Protein AF-A0A1V5QP94-F1 (afdb_monomer)

Nearest PDB structures (foldseek):
  8fk7-assembly1_B  TM=4.356E-01  e=9.354E-04  Pyrobaculum calidifontis
  8syo-assembly1_C  TM=4.800E-01  e=1.721E-01  Homo sapiens
  4r7x-assembly2_B  TM=3.832E-01  e=5.401E-02  Homo sapiens
  6z2o-assembly1_A  TM=3.880E-01  e=6.426E-02  Akkermansia muciniphila ATCC BAA-835
  5t98-assembly2_B  TM=4.249E-01  e=1.824E-01  Bacteroides uniformis

Sequence (282 aa):
MLDKKNNFNKSHVFDSVAQGTIEYLVIIAVVVVLSLIIVALTINITSSPSQQISTSSEKLGNVAVGGISVVESVSNLEGESLVVLSNNSSDGITLKKISVEGGSESNYDDYIGAVDSVPVNLSGLKDSCPCLEGQKSVRCEFVFEYETRSGLIQREKRTINVQCMGSNERPTPRDPVRVIEPIVFGTLEHPWVINNCVGLQDMNKHLDGNYVLGQDINCYNDTQLPNGALYNGGLGFEPVGKDNLHFVGSFDGGGYTISNLMINLPQTNRVGLFGILKGEDF

Structure (mmCIF, N/CA/C/O backbone):
data_AF-A0A1V5QP94-F1
#
_entry.id   AF-A0A1V5QP94-F1
#
loop_
_atom_site.group_PDB
_atom_site.id
_atom_site.type_symbol
_atom_site.label_atom_id
_atom_site.label_alt_id
_atom_site.label_comp_id
_atom_site.label_asym_id
_atom_site.label_entity_id
_atom_site.label_seq_id
_atom_site.pdbx_PDB_ins_code
_atom_site.Cartn_x
_atom_site.Cartn_y
_atom_site.Cartn_z
_atom_site.occupancy
_atom_site.B_iso_or_equiv
_atom_site.auth_seq_id
_atom_site.auth_comp_id
_atom_site.auth_asym_id
_atom_site.auth_atom_id
_atom_site.pdbx_PDB_model_num
ATOM 1 N N . MET A 1 1 ? -55.238 103.269 44.213 1.00 36.03 1 MET A N 1
ATOM 2 C CA . MET A 1 1 ? -55.961 102.857 45.431 1.00 36.03 1 MET A CA 1
ATOM 3 C C . MET A 1 1 ? -56.702 101.574 45.090 1.00 36.03 1 MET A C 1
ATOM 5 O O . MET A 1 1 ? -57.536 101.616 44.206 1.00 36.03 1 MET A O 1
ATOM 9 N N . LEU A 1 2 ? -56.278 100.463 45.697 1.00 37.44 2 LEU A N 1
ATOM 10 C CA . LEU A 1 2 ? -57.068 99.266 46.016 1.00 37.44 2 LEU A CA 1
ATOM 11 C C . LEU A 1 2 ? -58.005 98.636 44.952 1.00 37.44 2 LEU A C 1
ATOM 13 O O . LEU A 1 2 ? -59.106 99.102 44.706 1.00 37.44 2 LEU A O 1
ATOM 17 N N . ASP A 1 3 ? -57.587 97.432 44.547 1.00 40.59 3 ASP A N 1
ATOM 18 C CA . ASP A 1 3 ? -58.281 96.156 44.813 1.00 40.59 3 ASP A CA 1
ATOM 19 C C . ASP A 1 3 ? -59.080 95.450 43.693 1.00 40.59 3 ASP A C 1
ATOM 21 O O . ASP A 1 3 ? -59.965 95.996 43.047 1.00 40.59 3 ASP A O 1
ATOM 25 N N . LYS A 1 4 ? -58.782 94.142 43.636 1.00 41.81 4 LYS A N 1
ATOM 26 C CA . LYS A 1 4 ? -59.639 92.978 43.344 1.00 41.81 4 LYS A CA 1
ATOM 27 C C . LYS A 1 4 ? -60.190 92.681 41.937 1.00 41.81 4 LYS A C 1
ATOM 29 O O . LYS A 1 4 ? -61.253 93.125 41.535 1.00 41.81 4 LYS A O 1
ATOM 34 N N . LYS A 1 5 ? -59.511 91.679 41.353 1.00 41.78 5 LYS A N 1
ATOM 35 C CA . LYS A 1 5 ? -59.938 90.267 41.174 1.00 41.78 5 LYS A CA 1
ATOM 36 C C . LYS A 1 5 ? -61.114 89.924 40.243 1.00 41.78 5 LYS A C 1
ATOM 38 O O . LYS A 1 5 ? -62.258 90.229 40.548 1.00 41.78 5 LYS A O 1
ATOM 43 N N . ASN A 1 6 ? -60.769 88.965 39.364 1.00 39.50 6 ASN A N 1
ATOM 44 C CA . ASN A 1 6 ? -61.530 87.762 38.975 1.00 39.50 6 ASN A CA 1
ATOM 45 C C . ASN A 1 6 ? -62.699 88.018 38.001 1.00 39.50 6 ASN A C 1
ATOM 47 O O . ASN A 1 6 ? -63.493 88.914 38.213 1.00 39.50 6 ASN A O 1
ATOM 51 N N . ASN A 1 7 ? -62.930 87.262 36.924 1.00 36.00 7 ASN A N 1
ATOM 52 C CA . ASN A 1 7 ? -62.783 85.820 36.698 1.00 36.00 7 ASN A CA 1
ATOM 53 C C . ASN A 1 7 ? -63.176 85.503 35.228 1.00 36.00 7 ASN A C 1
ATOM 55 O O . ASN A 1 7 ? -64.015 86.223 34.706 1.00 36.00 7 ASN A O 1
ATOM 59 N N . PHE A 1 8 ? -62.671 84.394 34.648 1.00 37.88 8 PHE A N 1
ATOM 60 C CA . PHE A 1 8 ? -63.244 83.585 33.536 1.00 37.88 8 PHE A CA 1
ATOM 61 C C . PHE A 1 8 ? -63.741 84.331 32.268 1.00 37.88 8 PHE A C 1
ATOM 63 O O . PHE A 1 8 ? -64.687 85.097 32.301 1.00 37.88 8 PHE A O 1
ATOM 70 N N . ASN A 1 9 ? -63.264 84.054 31.052 1.00 35.81 9 ASN A N 1
ATOM 71 C CA . ASN A 1 9 ? -63.289 82.734 30.429 1.00 35.81 9 ASN A CA 1
ATOM 72 C C . ASN A 1 9 ? -62.465 82.740 29.117 1.00 35.81 9 ASN A C 1
ATOM 74 O O . ASN A 1 9 ? -62.672 83.586 28.255 1.00 35.81 9 ASN A O 1
ATOM 78 N N . LYS A 1 10 ? -61.574 81.751 28.988 1.00 45.09 10 LYS A N 1
ATOM 79 C CA . LYS A 1 10 ? -61.336 80.893 27.811 1.00 45.09 10 LYS A CA 1
ATOM 80 C C . LYS A 1 10 ? -61.330 81.543 26.409 1.00 45.09 10 LYS A C 1
ATOM 82 O O . LYS A 1 10 ? -62.371 81.697 25.781 1.00 45.09 10 LYS A O 1
ATOM 87 N N . SER A 1 11 ? -60.138 81.702 25.829 1.00 35.62 11 SER A N 1
ATOM 88 C CA . SER A 1 11 ? -59.960 81.464 24.391 1.00 35.62 11 SER A CA 1
ATOM 89 C C . SER A 1 11 ? -58.628 80.755 24.115 1.00 35.62 11 SER A C 1
ATOM 91 O O . SER A 1 11 ? -57.562 81.189 24.535 1.00 35.62 11 SER A O 1
ATOM 93 N N . HIS A 1 12 ? -58.785 79.579 23.509 1.00 49.53 12 HIS A N 1
ATOM 94 C CA . HIS A 1 12 ? -57.843 78.749 22.766 1.00 49.53 12 HIS A CA 1
ATOM 95 C C . HIS A 1 12 ? -56.412 79.265 22.584 1.00 49.53 12 HIS A C 1
ATOM 97 O O . HIS A 1 12 ? -56.183 80.139 21.755 1.00 49.53 12 HIS A O 1
ATOM 103 N N . VAL A 1 13 ? -55.443 78.581 23.197 1.00 44.84 13 VAL A N 1
ATOM 104 C CA . VAL A 1 13 ? -54.084 78.482 22.649 1.00 44.84 13 VAL A CA 1
ATOM 105 C C . VAL A 1 13 ? -53.563 77.061 22.893 1.00 44.84 13 VAL A C 1
ATOM 107 O O . VAL A 1 13 ? -53.419 76.650 24.035 1.00 44.84 13 VAL A O 1
ATOM 110 N N . PHE A 1 14 ? -53.393 76.350 21.771 1.00 52.22 14 PHE A N 1
ATOM 111 C CA . PHE A 1 14 ? -52.495 75.230 21.454 1.00 52.22 14 PHE A CA 1
ATOM 112 C C . PHE A 1 14 ? -52.139 74.209 22.538 1.00 52.22 14 PHE A C 1
ATOM 114 O O . PHE A 1 14 ? -51.412 74.539 23.462 1.00 52.22 14 PHE A O 1
ATOM 121 N N . ASP A 1 15 ? -52.459 72.931 22.288 1.00 43.38 15 ASP A N 1
ATOM 122 C CA . ASP A 1 15 ? -51.551 71.864 22.711 1.00 43.38 15 ASP A CA 1
ATOM 123 C C . ASP A 1 15 ? -51.524 70.645 21.768 1.00 43.38 15 ASP A C 1
ATOM 125 O O . ASP A 1 15 ? -52.527 69.987 21.503 1.00 43.38 15 ASP A O 1
ATOM 129 N N . SER A 1 16 ? -50.311 70.441 21.246 1.00 53.75 16 SER A N 1
ATOM 130 C CA . SER A 1 16 ? -49.608 69.199 20.897 1.00 53.75 16 SER A CA 1
ATOM 131 C C . SER A 1 16 ? -50.333 68.046 20.174 1.00 53.75 16 SER A C 1
ATOM 133 O O . SER A 1 16 ? -50.859 67.113 20.770 1.00 53.75 16 SER A O 1
ATOM 135 N N . VAL A 1 17 ? -50.126 67.972 18.852 1.00 54.84 17 VAL A N 1
ATOM 136 C CA . VAL A 1 17 ? -50.057 66.687 18.127 1.00 54.84 17 VAL A CA 1
ATOM 137 C C . VAL A 1 17 ? -48.615 66.483 17.667 1.00 54.84 17 VAL A C 1
ATOM 139 O O . VAL A 1 17 ? -48.253 66.810 16.543 1.00 54.84 17 VAL A O 1
ATOM 142 N N . ALA A 1 18 ? -47.764 65.997 18.573 1.00 55.19 18 ALA A N 1
ATOM 143 C CA . ALA A 1 18 ? -46.413 65.525 18.245 1.00 55.19 18 ALA A CA 1
ATOM 144 C C . ALA A 1 18 ? -45.887 64.474 19.248 1.00 55.19 18 ALA A C 1
ATOM 146 O O . ALA A 1 18 ? -44.681 64.343 19.427 1.00 55.19 18 ALA A O 1
ATOM 147 N N . GLN A 1 19 ? -46.772 63.723 19.917 1.00 54.62 19 GLN A N 1
ATOM 148 C CA . GLN A 1 19 ? -46.388 62.699 20.905 1.00 54.62 19 GLN A CA 1
ATOM 149 C C . GLN A 1 19 ? -46.467 61.256 20.362 1.00 54.62 19 GLN A C 1
ATOM 151 O O . GLN A 1 19 ? -46.173 60.316 21.081 1.00 54.62 19 GLN A O 1
ATOM 156 N N . GLY A 1 20 ? -46.823 61.056 19.087 1.00 57.66 20 GLY A N 1
ATOM 157 C CA . GLY A 1 20 ? -46.830 59.722 18.459 1.00 57.66 20 GLY A CA 1
ATOM 158 C C . GLY A 1 20 ? -45.573 59.401 17.646 1.00 57.66 20 GLY A C 1
ATOM 159 O O . GLY A 1 20 ? -45.250 58.238 17.421 1.00 57.66 20 GLY A O 1
ATOM 160 N N . THR A 1 21 ? -44.841 60.422 17.191 1.00 63.91 21 THR A N 1
ATOM 161 C CA . THR A 1 21 ? -43.766 60.237 16.206 1.00 63.91 21 THR A CA 1
ATOM 162 C C . THR A 1 21 ? -42.471 59.743 16.842 1.00 63.91 21 THR A C 1
ATOM 164 O O . THR A 1 21 ? -41.773 58.935 16.240 1.00 63.91 21 THR A O 1
ATOM 167 N N . ILE A 1 22 ? -42.141 60.194 18.059 1.00 74.62 22 ILE A N 1
ATOM 168 C CA . ILE A 1 22 ? -40.869 59.828 18.699 1.00 74.62 22 ILE A CA 1
ATOM 169 C C . ILE A 1 22 ? -40.883 58.384 19.209 1.00 74.62 22 ILE A C 1
ATOM 171 O O . ILE A 1 22 ? -39.911 57.663 19.014 1.00 74.62 22 ILE A O 1
ATOM 175 N N . GLU A 1 23 ? -42.007 57.928 19.767 1.00 75.94 23 GLU A N 1
ATOM 176 C CA . GLU A 1 23 ? -42.174 56.534 20.192 1.00 75.94 23 GLU A CA 1
ATOM 177 C C . GLU A 1 23 ? -42.133 55.590 18.987 1.00 75.94 23 GLU A C 1
ATOM 179 O O . GLU A 1 23 ? -41.446 54.571 19.018 1.00 75.94 23 GLU A O 1
ATOM 184 N N . TYR A 1 24 ? -42.777 55.976 17.882 1.00 76.75 24 TYR A N 1
ATOM 185 C CA . TYR A 1 24 ? -42.740 55.206 16.643 1.00 76.75 24 TYR A CA 1
ATOM 186 C C . TYR A 1 24 ? -41.324 55.118 16.048 1.00 76.75 24 TYR A C 1
ATOM 188 O O . TYR A 1 24 ? -40.904 54.050 15.604 1.00 76.75 24 TYR A O 1
ATOM 196 N N . LEU A 1 25 ? -40.548 56.208 16.098 1.00 78.38 25 LEU A N 1
ATOM 197 C CA . LEU A 1 25 ? -39.152 56.216 15.648 1.00 78.38 25 LEU A CA 1
ATOM 198 C C . LEU A 1 25 ? -38.251 55.327 16.516 1.00 78.38 25 LEU A C 1
ATOM 200 O O . LEU A 1 25 ? -37.388 54.634 15.977 1.00 78.38 25 LEU A O 1
ATOM 204 N N . VAL A 1 26 ? -38.468 55.296 17.834 1.00 83.62 26 VAL A N 1
ATOM 205 C CA . VAL A 1 26 ? -37.723 54.414 18.748 1.00 83.62 26 VAL A CA 1
ATOM 206 C C . VAL A 1 26 ? -38.053 52.946 18.477 1.00 83.62 26 VAL A C 1
ATOM 208 O O . VAL A 1 26 ? -37.144 52.121 18.391 1.00 83.62 26 VAL A O 1
ATOM 211 N N . ILE A 1 27 ? -39.331 52.616 18.271 1.00 83.88 27 ILE A N 1
ATOM 212 C CA . ILE A 1 27 ? -39.756 51.248 17.950 1.00 83.88 27 ILE A CA 1
ATOM 213 C C . ILE A 1 27 ? -39.155 50.794 16.614 1.00 83.88 27 ILE A C 1
ATOM 215 O O . ILE A 1 27 ? -38.598 49.698 16.544 1.00 83.88 27 ILE A O 1
ATOM 219 N N . ILE A 1 28 ? -39.188 51.638 15.576 1.00 85.62 28 ILE A N 1
ATOM 220 C CA . ILE A 1 28 ? -38.555 51.326 14.285 1.00 85.62 28 ILE A CA 1
ATOM 221 C C . ILE A 1 28 ? -37.054 51.094 14.455 1.00 85.62 28 ILE A C 1
ATOM 223 O O . ILE A 1 28 ? -36.534 50.114 13.924 1.00 85.62 28 ILE A O 1
ATOM 227 N N . ALA A 1 29 ? -36.355 51.947 15.207 1.00 85.50 29 ALA A N 1
ATOM 228 C CA . ALA A 1 29 ? -34.919 51.793 15.424 1.00 85.50 29 ALA A CA 1
ATOM 229 C C . ALA A 1 29 ? -34.583 50.448 16.093 1.00 85.50 29 ALA A C 1
ATOM 231 O O . ALA A 1 29 ? -33.677 49.748 15.643 1.00 85.50 29 ALA A O 1
ATOM 232 N N . VAL A 1 30 ? -35.350 50.042 17.110 1.00 89.12 30 VAL A N 1
ATOM 233 C CA . VAL A 1 30 ? -35.158 48.753 17.796 1.00 89.12 30 VAL A CA 1
ATOM 234 C C . VAL A 1 30 ? -35.446 47.573 16.864 1.00 89.12 30 VAL A C 1
ATOM 236 O O . VAL A 1 30 ? -34.658 46.629 16.815 1.00 89.12 30 VAL A O 1
ATOM 239 N N . VAL A 1 31 ? -36.529 47.629 16.082 1.00 88.88 31 VAL A N 1
ATOM 240 C CA . VAL A 1 31 ? -36.878 46.568 15.120 1.00 88.88 31 VAL A CA 1
ATOM 241 C C . VAL A 1 31 ? -35.809 46.428 14.037 1.00 88.88 31 VAL A C 1
ATOM 243 O O . VAL A 1 31 ? -35.430 45.306 13.702 1.00 88.88 31 VAL A O 1
ATOM 246 N N . VAL A 1 32 ? -35.276 47.537 13.519 1.00 89.44 32 VAL A N 1
ATOM 247 C CA . VAL A 1 32 ? -34.197 47.521 12.519 1.00 89.44 32 VAL A CA 1
ATOM 248 C C . VAL A 1 32 ? -32.926 46.906 13.103 1.00 89.44 32 VAL A C 1
ATOM 250 O O . VAL A 1 32 ? -32.330 46.040 12.468 1.00 89.44 32 VAL A O 1
ATOM 253 N N . VAL A 1 33 ? -32.536 47.281 14.324 1.00 88.44 33 VAL A N 1
ATOM 254 C CA . VAL A 1 33 ? -31.344 46.722 14.984 1.00 88.44 33 VAL A CA 1
ATOM 255 C C . VAL A 1 33 ? -31.501 45.221 15.242 1.00 88.44 33 VAL A C 1
ATOM 257 O O . VAL A 1 33 ? -30.599 44.453 14.912 1.00 88.44 33 VAL A O 1
ATOM 260 N N . LEU A 1 34 ? -32.652 44.776 15.756 1.00 85.62 34 LEU A N 1
ATOM 261 C CA . LEU A 1 34 ? -32.926 43.349 15.963 1.00 85.62 34 LEU A CA 1
ATOM 262 C C . LEU A 1 34 ? -32.933 42.570 14.640 1.00 85.62 34 LEU A C 1
ATOM 264 O O . LEU A 1 34 ? -32.376 41.475 14.570 1.00 85.62 34 LEU A O 1
ATOM 268 N N . SER A 1 35 ? -33.491 43.152 13.577 1.00 82.06 35 SER A N 1
ATOM 269 C CA . SER A 1 35 ? -33.494 42.546 12.240 1.00 82.06 35 SER A CA 1
ATOM 270 C C . SER A 1 35 ? -32.077 42.407 11.679 1.00 82.06 35 SER A C 1
ATOM 272 O O . SER A 1 35 ? -31.734 41.355 11.148 1.00 82.06 35 SER A O 1
ATOM 274 N N . LEU A 1 36 ? -31.224 43.423 11.844 1.00 80.44 36 LEU A N 1
ATOM 275 C CA . LEU A 1 36 ? -29.825 43.380 11.403 1.00 80.44 36 LEU A CA 1
ATOM 276 C C . LEU A 1 36 ? -29.003 42.341 12.176 1.00 80.44 36 LEU A C 1
ATOM 278 O O . LEU A 1 36 ? -28.178 41.657 11.575 1.00 80.44 36 LEU A O 1
ATOM 282 N N . ILE A 1 37 ? -29.251 42.176 13.479 1.00 80.38 37 ILE A N 1
ATOM 283 C CA . ILE A 1 37 ? -28.598 41.144 14.298 1.00 80.38 37 ILE A CA 1
ATOM 284 C C . ILE A 1 37 ? -29.009 39.742 13.830 1.00 80.38 37 ILE A C 1
ATOM 286 O O . ILE A 1 37 ? -28.146 38.878 13.682 1.00 80.38 37 ILE A O 1
ATOM 290 N N . ILE A 1 38 ? -30.297 39.516 13.544 1.00 74.94 38 ILE A N 1
ATOM 291 C CA . ILE A 1 38 ? -30.788 38.237 13.007 1.00 74.94 38 ILE A CA 1
ATOM 292 C C . ILE A 1 38 ? -30.170 37.962 11.633 1.00 74.94 38 ILE A C 1
ATOM 294 O O . ILE A 1 38 ? -29.670 36.864 11.405 1.00 74.94 38 ILE A O 1
ATOM 298 N N . VAL A 1 39 ? -30.132 38.958 10.742 1.00 73.50 39 VAL A N 1
ATOM 299 C CA . VAL A 1 39 ? -29.512 38.827 9.415 1.00 73.50 39 VAL A CA 1
ATOM 300 C C . VAL A 1 39 ? -28.025 38.483 9.539 1.00 73.50 39 VAL A C 1
ATOM 302 O O . VAL A 1 39 ? -27.576 37.528 8.909 1.00 73.50 39 VAL A O 1
ATOM 305 N N . ALA A 1 40 ? -27.275 39.162 10.411 1.00 66.69 40 ALA A N 1
ATOM 306 C CA . ALA A 1 40 ? -25.868 38.853 10.674 1.00 66.69 40 ALA A CA 1
ATOM 307 C C . ALA A 1 40 ? -25.663 37.435 11.243 1.00 66.69 40 ALA A C 1
ATOM 309 O O . ALA A 1 40 ? -24.720 36.747 10.849 1.00 66.69 40 ALA A O 1
ATOM 310 N N . LEU A 1 41 ? -26.569 36.962 12.109 1.00 63.06 41 LEU A N 1
ATOM 311 C CA . LEU A 1 41 ? -26.559 35.578 12.590 1.00 63.06 41 LEU A CA 1
ATOM 312 C C . LEU A 1 41 ? -26.843 34.584 11.452 1.00 63.06 41 LEU A C 1
ATOM 314 O O . LEU A 1 41 ? -26.179 33.559 11.366 1.00 63.06 41 LEU A O 1
ATOM 318 N N . THR A 1 42 ? -27.784 34.888 10.551 1.00 53.19 42 THR A N 1
ATOM 319 C CA . THR A 1 42 ? -28.143 33.998 9.430 1.00 53.19 42 THR A CA 1
ATOM 320 C C . THR A 1 42 ? -27.117 33.978 8.297 1.00 53.19 42 THR A C 1
ATOM 322 O O . THR A 1 42 ? -26.929 32.928 7.685 1.00 53.19 42 THR A O 1
ATOM 325 N N . ILE A 1 43 ? -26.394 35.077 8.045 1.00 56.22 43 ILE A N 1
ATOM 326 C CA . ILE A 1 43 ? -25.308 35.125 7.049 1.00 56.22 43 ILE A CA 1
ATOM 327 C C . ILE A 1 43 ? -24.138 34.225 7.483 1.00 56.22 43 ILE A C 1
ATOM 329 O O . ILE A 1 43 ? -23.530 33.569 6.643 1.00 56.22 43 ILE A O 1
ATOM 333 N N . ASN A 1 44 ? -23.892 34.086 8.792 1.00 50.09 44 ASN A N 1
ATOM 334 C CA . ASN A 1 44 ? -22.921 33.123 9.328 1.00 50.09 44 ASN A CA 1
ATOM 335 C C . ASN A 1 44 ? -23.424 31.664 9.356 1.00 50.09 44 ASN A C 1
ATOM 337 O O . ASN A 1 44 ? -22.640 30.766 9.652 1.00 50.09 44 ASN A O 1
ATOM 341 N N . ILE A 1 45 ? -24.704 31.412 9.048 1.00 45.19 45 ILE A N 1
ATOM 342 C CA . ILE A 1 45 ? -25.312 30.065 9.022 1.00 45.19 45 ILE A CA 1
ATOM 343 C C . ILE A 1 45 ? -25.694 29.647 7.583 1.00 45.19 45 ILE A C 1
ATOM 345 O O . ILE A 1 45 ? -26.067 28.503 7.343 1.00 45.19 45 ILE A O 1
ATOM 349 N N . THR A 1 46 ? -25.546 30.529 6.587 1.00 44.44 46 THR A N 1
ATOM 350 C CA . THR A 1 46 ? -25.867 30.241 5.176 1.00 44.44 46 THR A CA 1
ATOM 351 C C . THR A 1 46 ? -24.758 30.674 4.216 1.00 44.44 46 THR A C 1
ATOM 353 O O . THR A 1 46 ? -24.985 31.355 3.222 1.00 44.44 46 THR A O 1
ATOM 356 N N . SER A 1 47 ? -23.532 30.203 4.447 1.00 38.09 47 SER A N 1
ATOM 357 C CA . SER A 1 47 ? -22.540 30.075 3.374 1.00 38.09 47 SER A CA 1
ATOM 358 C C . SER A 1 47 ? -22.778 28.773 2.602 1.00 38.09 47 SER A C 1
ATOM 360 O O . SER A 1 47 ? -22.020 27.812 2.675 1.00 38.09 47 SER A O 1
ATOM 362 N N . SER A 1 48 ? -23.852 28.739 1.818 1.00 42.97 48 SER A N 1
ATOM 363 C CA . SER A 1 48 ? -23.953 27.817 0.685 1.00 42.97 48 SER A CA 1
ATOM 364 C C . SER A 1 48 ? -23.865 28.621 -0.608 1.00 42.97 48 SER A C 1
ATOM 366 O O . SER A 1 48 ? -24.897 28.981 -1.171 1.00 42.97 48 SER A O 1
A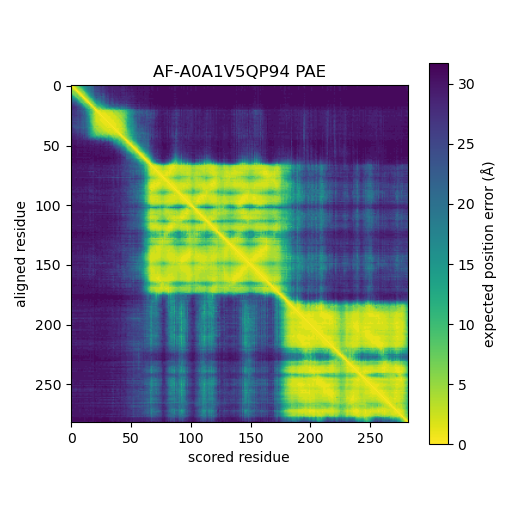TOM 368 N N . PRO A 1 49 ? -22.661 28.932 -1.113 1.00 32.78 49 PRO A N 1
ATOM 369 C CA . PRO A 1 49 ? -22.527 29.258 -2.515 1.00 32.78 49 PRO A CA 1
ATOM 370 C C . PRO A 1 49 ? -22.621 27.947 -3.304 1.00 32.78 49 PRO A C 1
ATOM 372 O O . PRO A 1 49 ? -21.716 27.116 -3.285 1.00 32.78 49 PRO A O 1
ATOM 375 N N . SER A 1 50 ? -23.741 27.768 -4.001 1.00 45.56 50 SER A N 1
ATOM 376 C CA . SER A 1 50 ? -23.830 26.905 -5.176 1.00 45.56 50 SER A CA 1
ATOM 377 C C . SER A 1 50 ? -22.668 27.239 -6.116 1.00 45.56 50 SER A C 1
ATOM 379 O O . SER A 1 50 ? -22.626 28.349 -6.651 1.00 45.56 50 SER A O 1
ATOM 381 N N . GLN A 1 51 ? -21.721 26.320 -6.309 1.00 33.59 51 GLN A N 1
ATOM 382 C CA . GLN A 1 51 ? -20.635 26.520 -7.263 1.00 33.59 51 GLN A CA 1
ATOM 383 C C . GLN A 1 51 ? -20.846 25.682 -8.518 1.00 33.59 51 GLN A C 1
ATOM 385 O O . GLN A 1 51 ? -20.885 24.453 -8.496 1.00 33.59 51 GLN A O 1
ATOM 390 N N . GLN A 1 52 ? -20.983 26.420 -9.620 1.00 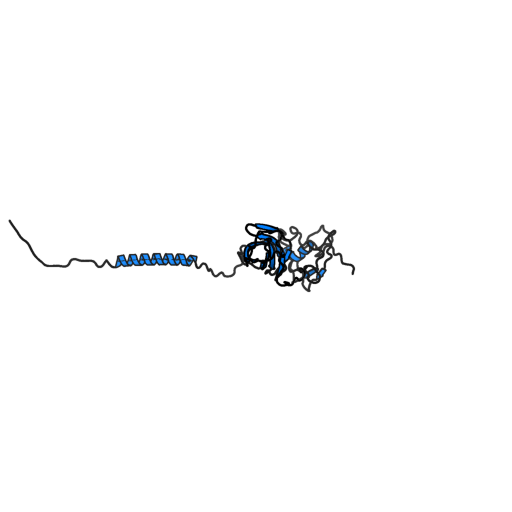34.44 52 GLN A N 1
ATOM 391 C CA . GLN A 1 52 ? -20.669 25.972 -10.962 1.00 34.44 52 GLN A CA 1
ATOM 392 C C . GLN A 1 52 ? -19.239 25.422 -11.017 1.00 34.44 52 GLN A C 1
ATOM 394 O O . GLN A 1 52 ? -18.331 25.899 -10.340 1.00 34.44 52 GLN A O 1
ATOM 399 N N . ILE A 1 53 ? -19.078 24.430 -11.883 1.00 42.09 53 ILE A N 1
ATOM 400 C CA . ILE A 1 53 ? -17.831 23.784 -12.275 1.00 42.09 53 ILE A CA 1
ATOM 401 C C . ILE A 1 53 ? -16.865 24.832 -12.851 1.00 42.09 53 ILE A C 1
ATOM 403 O O . ILE A 1 53 ? -17.154 25.433 -13.884 1.00 42.09 53 ILE A O 1
ATOM 407 N N . SER A 1 54 ? -15.691 24.993 -12.239 1.00 30.53 54 SER A N 1
ATOM 408 C CA . SER A 1 54 ? -14.491 25.445 -12.947 1.00 30.53 54 SER A CA 1
ATOM 409 C C . SER A 1 54 ? -13.250 24.806 -12.335 1.00 30.53 54 SER A C 1
ATOM 411 O O . SER A 1 54 ? -12.992 24.914 -11.140 1.00 30.53 54 SER A O 1
ATOM 413 N N . THR A 1 55 ? -12.507 24.126 -13.193 1.00 46.19 55 THR A N 1
ATOM 414 C CA . THR A 1 55 ? -11.225 23.468 -12.967 1.00 46.19 55 THR A CA 1
ATOM 415 C C . THR A 1 55 ? -10.162 24.427 -12.431 1.00 46.19 55 THR A C 1
ATOM 417 O O . THR A 1 55 ? -9.756 25.353 -13.132 1.00 46.19 55 THR A O 1
ATOM 420 N N . SER A 1 56 ? -9.642 24.146 -11.240 1.00 31.70 56 SER A N 1
ATOM 421 C CA . SER A 1 56 ? -8.322 24.603 -10.802 1.00 31.70 56 SER A CA 1
ATOM 422 C C . SER A 1 56 ? -7.765 23.600 -9.796 1.00 31.70 56 SER A C 1
ATOM 424 O O . SER A 1 56 ? -8.295 23.458 -8.692 1.00 31.70 56 SER A O 1
ATOM 426 N N . SER A 1 57 ? -6.722 22.880 -10.215 1.00 46.88 57 SER A N 1
ATOM 427 C CA . SER A 1 57 ? -5.821 22.125 -9.346 1.00 46.88 57 SER A CA 1
ATOM 428 C C . SER A 1 57 ? -5.379 22.984 -8.156 1.00 46.88 57 SER A C 1
ATOM 430 O O . SER A 1 57 ? -5.219 24.191 -8.301 1.00 46.88 57 SER A O 1
ATOM 432 N N . GLU A 1 58 ? -5.141 22.336 -7.013 1.00 42.94 58 GLU A N 1
ATOM 433 C CA . GLU A 1 58 ? -4.618 22.918 -5.760 1.00 42.94 58 GLU A CA 1
ATOM 434 C C . GLU A 1 58 ? -5.629 23.534 -4.773 1.00 42.94 58 GLU A C 1
ATOM 436 O O . GLU A 1 58 ? -5.529 24.689 -4.376 1.00 42.94 58 GLU A O 1
ATOM 441 N N . LYS A 1 59 ? -6.580 22.716 -4.308 1.00 43.78 59 LYS A N 1
ATOM 442 C CA . LYS A 1 59 ? -7.031 22.597 -2.899 1.00 43.78 59 LYS A CA 1
ATOM 443 C C . LYS A 1 59 ? -8.333 21.803 -2.878 1.00 43.78 59 LYS A C 1
ATOM 445 O O . LYS A 1 59 ? -9.422 22.365 -2.917 1.00 43.78 59 LYS A O 1
ATOM 450 N N . LEU A 1 60 ? -8.224 20.485 -2.772 1.00 37.84 60 LEU A N 1
ATOM 451 C CA . LEU A 1 60 ? -9.329 19.667 -2.287 1.00 37.84 60 LEU A CA 1
ATOM 452 C C . LEU A 1 60 ? -9.058 19.355 -0.821 1.00 37.84 60 LEU A C 1
ATOM 454 O O . LEU A 1 60 ? -8.195 18.551 -0.486 1.00 37.84 60 LEU A O 1
ATOM 458 N N . GLY A 1 61 ? -9.785 20.049 0.051 1.00 35.72 61 GLY A N 1
ATOM 459 C CA . GLY A 1 61 ? -10.014 19.570 1.402 1.00 35.72 61 GLY A CA 1
ATOM 460 C C . GLY A 1 61 ? -10.977 18.384 1.364 1.00 35.72 61 GLY A C 1
ATOM 461 O O . GLY A 1 61 ? -11.950 18.405 0.616 1.00 35.72 61 GLY A O 1
ATOM 462 N N . ASN A 1 62 ? -10.692 17.377 2.188 1.00 39.22 62 ASN A N 1
ATOM 463 C CA . ASN A 1 62 ? -11.650 16.430 2.762 1.00 39.22 62 ASN A CA 1
ATOM 464 C C . ASN A 1 62 ? -12.778 15.921 1.850 1.00 39.22 62 ASN A C 1
ATOM 466 O O . ASN A 1 62 ? -13.952 15.960 2.217 1.00 39.22 62 ASN A O 1
ATOM 470 N N . VAL A 1 63 ? -12.415 15.315 0.727 1.00 35.75 63 VAL A N 1
ATOM 471 C CA . VAL A 1 63 ? -13.153 14.136 0.271 1.00 35.75 63 VAL A CA 1
ATOM 472 C C . VAL A 1 63 ? -12.245 12.961 0.594 1.00 35.75 63 VAL A C 1
ATOM 474 O O . VAL A 1 63 ? -11.223 12.781 -0.058 1.00 35.75 63 VAL A O 1
ATOM 477 N N . ALA A 1 64 ? -12.558 12.213 1.654 1.00 43.94 64 ALA A N 1
ATOM 478 C CA . ALA A 1 64 ? -11.904 10.938 1.920 1.00 43.94 64 ALA A CA 1
ATOM 479 C C . ALA A 1 64 ? -12.310 9.970 0.800 1.00 43.94 64 ALA A C 1
ATOM 481 O O . ALA A 1 64 ? -13.330 9.287 0.883 1.00 43.94 64 ALA A O 1
ATOM 482 N N . VAL A 1 65 ? -11.560 9.993 -0.301 1.00 45.41 65 VAL A N 1
ATOM 483 C CA . VAL A 1 65 ? -11.654 8.998 -1.366 1.00 45.41 65 VAL A CA 1
ATOM 484 C C . VAL A 1 65 ? -10.921 7.763 -0.854 1.00 45.41 65 VAL A C 1
ATOM 486 O O . VAL A 1 65 ? -9.732 7.591 -1.090 1.00 45.41 65 VAL A O 1
ATOM 489 N N . GLY A 1 66 ? -11.628 6.940 -0.082 1.00 58.91 66 GLY A N 1
ATOM 490 C CA . GLY A 1 66 ? -11.063 5.721 0.488 1.00 58.91 66 GLY A CA 1
ATOM 491 C C . GLY A 1 66 ? -10.108 5.948 1.665 1.00 58.91 66 GLY A C 1
ATOM 492 O O . GLY A 1 66 ? -9.630 7.051 1.916 1.00 58.91 66 GLY A O 1
ATOM 493 N N . GLY A 1 67 ? -9.895 4.883 2.433 1.00 70.88 67 GLY A N 1
ATOM 494 C CA . GLY A 1 67 ? -9.089 4.883 3.651 1.00 70.88 67 GLY A CA 1
ATOM 495 C C . GLY A 1 67 ? -9.280 3.592 4.438 1.00 70.88 67 GLY A C 1
ATOM 496 O O . GLY A 1 67 ? -9.936 2.658 3.963 1.00 70.88 67 GLY A O 1
ATOM 497 N N . ILE A 1 68 ? -8.739 3.544 5.653 1.00 80.44 68 ILE A N 1
ATOM 498 C CA . ILE A 1 68 ? -8.833 2.365 6.516 1.00 80.44 68 ILE A CA 1
ATOM 499 C C . ILE A 1 68 ? -10.078 2.462 7.399 1.00 80.44 68 ILE A C 1
ATOM 501 O O . ILE A 1 68 ? -10.351 3.477 8.038 1.00 80.44 68 ILE A O 1
ATOM 505 N N . SER A 1 69 ? -10.829 1.370 7.478 1.00 84.62 69 SER A N 1
ATOM 506 C CA . SER A 1 69 ? -11.866 1.163 8.488 1.00 84.62 69 SER A CA 1
ATOM 507 C C . SER A 1 69 ? -11.502 0.012 9.409 1.00 84.62 69 SER A C 1
ATOM 509 O O . SER A 1 69 ? -10.702 -0.845 9.052 1.00 84.62 69 SER A O 1
ATOM 511 N N . VAL A 1 70 ? -12.101 -0.013 10.597 1.00 84.69 70 VAL A N 1
ATOM 512 C CA . VAL A 1 70 ? -11.927 -1.115 11.545 1.00 84.69 70 VAL A CA 1
ATOM 513 C C . VAL A 1 70 ? -13.208 -1.927 11.583 1.00 84.69 70 VAL A C 1
ATOM 515 O O . VAL A 1 70 ? -14.257 -1.420 11.977 1.00 84.69 70 VAL A O 1
ATOM 518 N N . VAL A 1 71 ? -13.105 -3.174 11.136 1.00 81.81 71 VAL A N 1
ATOM 519 C CA . VAL A 1 71 ? -14.214 -4.130 11.039 1.00 81.81 71 VAL A CA 1
ATOM 520 C C . VAL A 1 71 ? -14.412 -4.843 12.370 1.00 81.81 71 VAL A C 1
ATOM 522 O O . VAL A 1 71 ? -15.534 -5.009 12.843 1.00 81.81 71 VAL A O 1
ATOM 525 N N . GLU A 1 72 ? -13.306 -5.220 13.003 1.00 83.31 72 GLU A N 1
ATOM 526 C CA . GLU A 1 72 ? -13.293 -5.909 14.284 1.00 83.31 72 GLU A CA 1
ATOM 527 C C . GLU A 1 72 ? -12.175 -5.345 15.159 1.00 83.31 72 GLU A C 1
ATOM 529 O O . GLU A 1 72 ? -11.123 -4.938 14.672 1.00 83.31 72 GLU A O 1
ATOM 534 N N . SER A 1 73 ? -12.414 -5.291 16.467 1.00 83.94 73 SER A N 1
ATOM 535 C CA . SER A 1 73 ? -11.392 -4.926 17.442 1.00 83.94 73 SER A CA 1
ATOM 536 C C . SER A 1 73 ? -11.645 -5.657 18.750 1.00 83.94 73 SER A C 1
ATOM 538 O O . SER A 1 73 ? -12.755 -5.620 19.289 1.00 83.94 73 SER A O 1
ATOM 540 N N . VAL A 1 74 ? -10.620 -6.342 19.244 1.00 85.81 74 VAL A N 1
ATOM 541 C CA . VAL A 1 74 ? -10.704 -7.182 20.436 1.00 85.81 74 VAL A CA 1
ATOM 542 C C . VAL A 1 74 ? -9.425 -7.029 21.251 1.00 85.81 74 VAL A C 1
ATOM 544 O O . VAL A 1 74 ? -8.334 -7.048 20.688 1.00 85.81 74 VAL A O 1
ATOM 547 N N . SER A 1 75 ? -9.555 -6.896 22.569 1.00 86.94 75 SER A N 1
ATOM 548 C CA . SER A 1 75 ? -8.434 -6.909 23.510 1.00 86.94 75 SER A CA 1
ATOM 549 C C . SER A 1 75 ? -8.688 -7.887 24.648 1.00 86.94 75 SER A C 1
ATOM 551 O O . SER A 1 75 ? -9.825 -8.039 25.101 1.00 86.94 75 SER A O 1
ATOM 553 N N . ASN A 1 76 ? -7.625 -8.525 25.130 1.00 82.88 76 ASN A N 1
ATOM 554 C C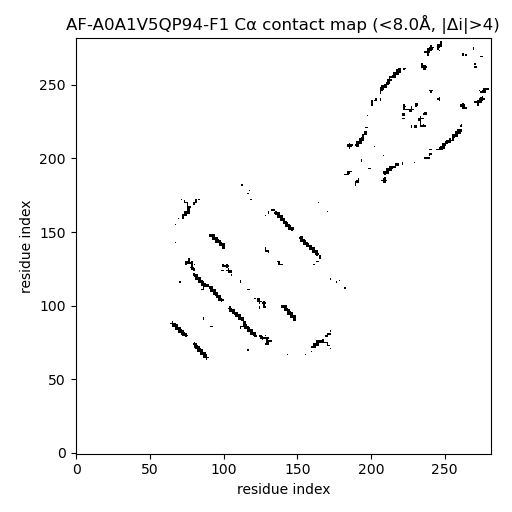A . ASN A 1 76 ? -7.662 -9.363 26.324 1.00 82.88 76 ASN A CA 1
ATOM 555 C C . ASN A 1 76 ? -7.264 -8.578 27.588 1.00 82.88 76 ASN A C 1
ATOM 557 O O . ASN A 1 76 ? -6.932 -7.389 27.524 1.00 82.88 76 ASN A O 1
ATOM 561 N N . LEU A 1 77 ? -7.328 -9.245 28.744 1.00 81.62 77 LEU A N 1
ATOM 562 C CA . LEU A 1 77 ? -6.974 -8.660 30.045 1.00 81.62 77 LEU A CA 1
ATOM 563 C C . LEU A 1 77 ? -5.459 -8.452 30.229 1.00 81.62 77 LEU A C 1
ATOM 565 O O . LEU A 1 77 ? -5.054 -7.696 31.106 1.00 81.62 77 LEU A O 1
ATOM 569 N N . GLU A 1 78 ? -4.621 -9.083 29.402 1.00 81.31 78 GLU A N 1
ATOM 570 C CA . GLU A 1 78 ? -3.160 -8.907 29.416 1.00 81.31 78 GLU A CA 1
ATOM 571 C C . GLU A 1 78 ? -2.685 -7.745 28.528 1.00 81.31 78 GLU A C 1
ATOM 573 O O . GLU A 1 78 ? -1.481 -7.508 28.410 1.00 81.31 78 GLU A O 1
ATOM 578 N N . GLY A 1 79 ? -3.620 -7.023 27.900 1.00 73.88 79 GLY A N 1
ATOM 579 C CA . GLY A 1 79 ? -3.323 -5.883 27.038 1.00 73.88 79 GLY A CA 1
ATOM 580 C C . GLY A 1 79 ? -2.876 -6.264 25.626 1.00 73.88 79 GLY A C 1
ATOM 581 O O . GLY A 1 79 ? -2.396 -5.398 24.896 1.00 73.88 79 GLY A O 1
ATOM 582 N N . GLU A 1 80 ? -3.022 -7.528 25.216 1.00 81.19 80 GLU A N 1
ATOM 583 C CA . GLU A 1 80 ? -2.890 -7.909 23.811 1.00 81.19 80 GLU A CA 1
ATOM 584 C C . GLU A 1 80 ? -4.161 -7.524 23.061 1.00 81.19 80 GLU A C 1
ATOM 586 O O . GLU A 1 80 ? -5.276 -7.815 23.499 1.00 81.19 80 GLU A O 1
ATOM 591 N N . SER A 1 81 ? -3.995 -6.897 21.899 1.00 80.19 81 SER A N 1
ATOM 592 C CA . SER A 1 81 ? -5.105 -6.457 21.063 1.00 80.19 81 SER A CA 1
ATOM 593 C C . SER A 1 81 ? -4.948 -6.930 19.621 1.00 80.19 81 SER A C 1
ATOM 595 O O . SER A 1 81 ? -3.844 -7.087 19.095 1.00 80.19 81 SER A O 1
ATOM 597 N N . LEU A 1 82 ? -6.086 -7.125 18.971 1.00 83.12 82 LEU A N 1
ATOM 598 C CA . LEU A 1 82 ? -6.228 -7.430 17.558 1.00 83.12 82 LEU A CA 1
ATOM 599 C C . LEU A 1 82 ? -7.213 -6.433 16.957 1.00 83.12 82 LEU A C 1
ATOM 601 O O . LEU A 1 82 ? -8.276 -6.182 17.531 1.00 83.12 82 LEU A O 1
ATOM 605 N N . VAL A 1 83 ? -6.882 -5.904 15.785 1.00 84.19 83 VAL A N 1
ATOM 606 C CA . VAL A 1 83 ? -7.816 -5.137 14.958 1.00 84.19 83 VAL A CA 1
ATOM 607 C C . VAL A 1 83 ? -7.877 -5.748 13.569 1.00 84.19 83 VAL A C 1
ATOM 609 O O . VAL A 1 83 ? -6.858 -6.167 13.036 1.00 84.19 83 VAL A O 1
ATOM 612 N N . VAL A 1 84 ? -9.060 -5.806 12.973 1.00 82.81 84 VAL A N 1
ATOM 613 C CA . VAL A 1 84 ? -9.230 -6.170 11.565 1.00 82.81 84 VAL A CA 1
ATOM 614 C C . VAL A 1 84 ? -9.461 -4.885 10.796 1.00 82.81 84 VAL A C 1
ATOM 616 O O . VAL A 1 84 ? -10.458 -4.192 11.016 1.00 82.81 84 VAL A O 1
ATOM 619 N N . LEU A 1 85 ? -8.514 -4.553 9.928 1.00 84.50 85 LEU A N 1
ATOM 620 C CA . LEU A 1 85 ? -8.539 -3.347 9.118 1.00 84.50 85 LEU A CA 1
ATOM 621 C C . LEU A 1 85 ? -9.092 -3.675 7.743 1.00 84.50 85 LEU A C 1
ATOM 623 O O . LEU A 1 85 ? -8.635 -4.632 7.134 1.00 84.50 85 LEU A O 1
ATOM 627 N N . SER A 1 86 ? -10.028 -2.874 7.244 1.00 83.12 86 SER A N 1
ATOM 628 C CA . SER A 1 86 ? -10.498 -2.966 5.865 1.00 83.12 86 SER A CA 1
ATOM 629 C C . SER A 1 86 ? -10.141 -1.722 5.072 1.00 83.12 86 SER A C 1
ATOM 631 O O . SER A 1 86 ? -10.373 -0.600 5.534 1.00 83.12 86 SER A O 1
ATOM 633 N N . ASN A 1 87 ? -9.587 -1.928 3.880 1.00 79.25 87 ASN A N 1
ATOM 634 C CA . ASN A 1 87 ? -9.272 -0.862 2.946 1.00 79.25 87 ASN A CA 1
ATOM 635 C C . ASN A 1 87 ? -10.495 -0.547 2.075 1.00 79.25 87 ASN A C 1
ATOM 637 O O . ASN A 1 87 ? -10.872 -1.319 1.202 1.00 79.25 87 ASN A O 1
ATOM 641 N N . ASN A 1 88 ? -11.083 0.629 2.278 1.00 75.50 88 ASN A N 1
ATOM 642 C CA . ASN A 1 88 ? -12.223 1.114 1.495 1.00 75.50 88 ASN A CA 1
ATOM 643 C C . ASN A 1 88 ? -11.810 1.999 0.312 1.00 75.50 88 ASN A C 1
ATOM 645 O O . ASN A 1 88 ? -12.645 2.717 -0.240 1.00 75.50 88 ASN A O 1
ATOM 649 N N . SER A 1 89 ? -10.524 2.038 -0.032 1.00 73.06 89 SER A N 1
ATOM 650 C CA . SER A 1 89 ? -10.060 2.710 -1.243 1.00 73.06 89 SER A CA 1
ATOM 651 C C . SER A 1 89 ? -10.141 1.789 -2.459 1.00 73.06 89 SER A C 1
ATOM 653 O O . SER A 1 89 ? -10.201 0.565 -2.344 1.00 73.06 89 SER A O 1
ATOM 655 N N . SER A 1 90 ? -10.205 2.405 -3.641 1.00 65.88 90 SER A N 1
ATOM 656 C CA . SER A 1 90 ? -10.237 1.710 -4.933 1.00 65.88 90 SER A CA 1
ATOM 657 C C . SER A 1 90 ? -8.887 1.111 -5.333 1.00 65.88 90 SER A C 1
ATOM 659 O O . SER A 1 90 ? -8.822 0.370 -6.308 1.00 65.88 90 SER A O 1
ATOM 661 N N . ASP A 1 91 ? -7.828 1.443 -4.598 1.00 68.31 91 ASP A N 1
ATOM 662 C CA . ASP A 1 91 ? -6.459 0.982 -4.796 1.00 68.31 91 ASP A CA 1
ATOM 663 C C . ASP A 1 91 ? -5.957 0.299 -3.519 1.00 68.31 91 ASP A C 1
ATOM 665 O O . ASP A 1 91 ? -6.584 0.381 -2.466 1.00 68.31 91 ASP A O 1
ATOM 669 N N . GLY A 1 92 ? -4.819 -0.388 -3.582 1.00 72.69 92 GLY A N 1
ATOM 670 C CA . GLY A 1 92 ? -4.180 -0.886 -2.365 1.00 72.69 92 GLY A CA 1
ATOM 671 C C . GLY A 1 92 ? -3.389 0.187 -1.618 1.00 72.69 92 GLY A C 1
ATOM 672 O O . GLY A 1 92 ? -2.952 1.190 -2.194 1.00 72.69 92 GLY A O 1
ATOM 673 N N . ILE A 1 93 ? -3.185 -0.060 -0.330 1.00 78.88 93 ILE A N 1
ATOM 674 C CA . ILE A 1 93 ? -2.451 0.805 0.597 1.00 78.88 93 ILE A CA 1
ATOM 675 C C . ILE A 1 93 ? -1.458 -0.029 1.405 1.00 78.88 93 ILE A C 1
ATOM 677 O O . ILE A 1 93 ? -1.717 -1.194 1.685 1.00 78.88 93 ILE A O 1
ATOM 681 N N . THR A 1 94 ? -0.357 0.571 1.838 1.00 81.12 94 THR A N 1
ATOM 682 C CA . THR A 1 94 ? 0.596 -0.072 2.749 1.00 81.12 94 THR A CA 1
ATOM 683 C C . THR A 1 94 ? 0.448 0.533 4.134 1.00 81.12 94 THR A C 1
ATOM 685 O O . THR A 1 94 ? 0.676 1.729 4.318 1.00 81.12 94 THR A O 1
ATOM 688 N N . LEU A 1 95 ? 0.065 -0.267 5.125 1.00 85.94 95 LEU A N 1
ATOM 689 C CA . LEU A 1 95 ? 0.029 0.163 6.517 1.00 85.94 95 LEU A CA 1
ATOM 690 C C . LEU A 1 95 ? 1.465 0.374 7.008 1.00 85.94 95 LEU A C 1
ATOM 692 O O . LEU A 1 95 ? 2.265 -0.552 6.992 1.00 85.94 95 LEU A O 1
ATOM 696 N N . LYS A 1 96 ? 1.788 1.587 7.464 1.00 86.56 96 LYS A N 1
ATOM 697 C CA . LYS A 1 96 ? 3.137 1.950 7.926 1.00 86.56 96 LYS A CA 1
ATOM 698 C C . LYS A 1 96 ? 3.234 2.018 9.439 1.00 86.56 96 LYS A C 1
ATOM 700 O O . LYS A 1 96 ? 4.260 1.653 10.011 1.00 86.56 96 LYS A O 1
ATOM 705 N N . LYS A 1 97 ? 2.187 2.513 10.102 1.00 87.75 97 LYS A N 1
ATOM 706 C CA . LYS A 1 97 ? 2.194 2.703 11.555 1.00 87.75 97 LYS A CA 1
ATOM 707 C C . LYS A 1 97 ? 0.794 2.637 12.145 1.00 87.75 97 LYS A C 1
ATOM 709 O O . LYS A 1 97 ? -0.159 3.158 11.570 1.00 87.75 97 LYS A O 1
ATOM 714 N N . ILE A 1 98 ? 0.700 2.071 13.343 1.00 88.25 98 ILE A N 1
ATOM 715 C CA . ILE A 1 98 ? -0.451 2.242 14.230 1.00 88.25 98 ILE A CA 1
ATOM 716 C C . ILE A 1 98 ? 0.060 2.797 15.555 1.00 88.25 98 ILE A C 1
ATOM 718 O O . ILE A 1 98 ? 1.054 2.322 16.104 1.00 88.25 98 ILE A O 1
ATOM 722 N N . SER A 1 99 ? -0.631 3.802 16.079 1.00 86.69 99 SER A N 1
ATOM 723 C CA . SER A 1 99 ? -0.418 4.308 17.436 1.00 86.69 99 SER A CA 1
ATOM 724 C C . SER A 1 99 ? -1.752 4.471 18.151 1.00 86.69 99 SER A C 1
ATOM 726 O O . SER A 1 99 ? -2.795 4.596 17.507 1.00 86.69 99 SER A O 1
ATOM 728 N N . VAL A 1 100 ? -1.722 4.453 19.480 1.00 84.06 100 VAL A N 1
ATOM 729 C CA . VAL A 1 100 ? -2.895 4.718 20.320 1.00 84.06 100 VAL A CA 1
ATOM 730 C C . VAL A 1 100 ? -2.596 5.934 21.181 1.00 84.06 100 VAL A C 1
ATOM 732 O O . VAL A 1 100 ? -1.498 6.064 21.723 1.00 84.06 100 VAL A O 1
ATOM 735 N N . GLU A 1 101 ? -3.547 6.856 21.283 1.00 72.94 101 GLU A N 1
ATOM 736 C CA . GLU A 1 101 ? -3.356 8.091 22.039 1.00 72.94 101 GLU A CA 1
ATOM 737 C C . GLU A 1 101 ? -3.043 7.802 23.516 1.00 72.94 101 GLU A C 1
ATOM 739 O O . GLU A 1 101 ? -3.760 7.061 24.185 1.00 72.94 101 GLU A O 1
ATOM 744 N N . GLY A 1 102 ? -1.949 8.386 24.017 1.00 63.31 102 GLY A N 1
ATOM 745 C CA . GLY A 1 102 ? -1.449 8.137 25.374 1.00 63.31 102 GLY A CA 1
ATOM 746 C C . GLY A 1 102 ? -0.679 6.821 25.547 1.00 63.31 102 GLY A C 1
ATOM 747 O O . GLY A 1 102 ? -0.307 6.500 26.673 1.00 63.31 102 GLY A O 1
ATOM 748 N N . GLY A 1 103 ? -0.430 6.084 24.459 1.00 65.69 103 GLY A N 1
ATOM 749 C CA . GLY A 1 103 ? 0.226 4.779 24.462 1.00 65.69 103 GLY A CA 1
ATOM 750 C C . GLY A 1 103 ? 1.453 4.682 23.553 1.00 65.69 103 GLY A C 1
ATOM 751 O O . GLY A 1 103 ? 2.079 5.680 23.192 1.00 65.69 103 GLY A O 1
ATOM 752 N N . SER A 1 104 ? 1.805 3.443 23.214 1.00 70.31 104 SER A N 1
ATOM 753 C CA . SER A 1 104 ? 2.952 3.103 22.363 1.00 70.31 104 SER A CA 1
ATOM 754 C C . SER A 1 104 ? 2.618 3.267 20.870 1.00 70.31 104 SER A C 1
ATOM 756 O O . SER A 1 104 ? 1.465 3.478 20.487 1.00 70.31 104 SER A O 1
ATOM 758 N N . GLU A 1 105 ? 3.629 3.166 20.008 1.00 81.62 105 GLU A N 1
ATOM 759 C CA . GLU A 1 105 ? 3.466 3.078 18.554 1.00 81.62 105 GLU A CA 1
ATOM 760 C C . GLU A 1 105 ? 4.157 1.823 18.013 1.00 81.62 105 GLU A C 1
ATOM 762 O O . GLU A 1 105 ? 5.131 1.341 18.593 1.00 81.62 105 GLU A O 1
ATOM 767 N N . SER A 1 106 ? 3.657 1.287 16.902 1.00 79.38 106 SER A N 1
ATOM 768 C CA . SER A 1 106 ? 4.259 0.141 16.226 1.00 79.38 106 SER A CA 1
ATOM 769 C C . SER A 1 106 ? 4.276 0.359 14.719 1.00 79.38 106 SER A C 1
ATOM 771 O O . SER A 1 106 ? 3.325 0.902 14.151 1.00 79.38 106 SER A O 1
ATOM 773 N N . ASN A 1 107 ? 5.385 -0.033 14.093 1.00 82.38 107 ASN A N 1
ATOM 774 C CA . ASN A 1 107 ? 5.574 0.062 12.652 1.00 82.38 107 ASN A CA 1
ATOM 775 C C . ASN A 1 107 ? 5.112 -1.228 11.978 1.00 82.38 107 ASN A C 1
ATOM 777 O O . ASN A 1 107 ? 5.310 -2.320 12.509 1.00 82.38 107 ASN A O 1
ATOM 781 N N . TYR A 1 108 ? 4.561 -1.064 10.788 1.00 80.19 108 TYR A N 1
ATOM 782 C CA . TYR A 1 108 ? 4.025 -2.113 9.936 1.00 80.19 108 TYR A CA 1
ATOM 783 C C . TYR A 1 108 ? 4.549 -1.911 8.511 1.00 80.19 108 TYR A C 1
ATOM 785 O O . TYR A 1 108 ? 5.082 -0.846 8.178 1.00 80.19 108 TYR A O 1
ATOM 793 N N . ASP A 1 109 ? 4.416 -2.942 7.684 1.00 78.25 109 ASP A N 1
ATOM 794 C CA . ASP A 1 109 ? 4.673 -2.850 6.240 1.00 78.25 109 ASP A CA 1
ATOM 795 C C . ASP A 1 109 ? 3.677 -3.702 5.438 1.00 78.25 109 ASP A C 1
ATOM 797 O O . ASP A 1 109 ? 3.956 -4.171 4.338 1.00 78.25 109 ASP A O 1
ATOM 801 N N . ASP A 1 110 ? 2.506 -3.944 6.028 1.00 75.94 110 ASP A N 1
ATOM 802 C CA . ASP A 1 110 ? 1.482 -4.814 5.471 1.00 75.94 110 ASP A CA 1
ATOM 803 C C . ASP A 1 110 ? 0.735 -4.098 4.344 1.00 75.94 110 ASP A C 1
ATOM 805 O O . ASP A 1 110 ? 0.136 -3.036 4.542 1.00 75.94 110 ASP A O 1
ATOM 809 N N . TYR A 1 111 ? 0.741 -4.695 3.155 1.00 74.81 111 TYR A N 1
ATOM 810 C CA . TYR A 1 111 ? -0.079 -4.239 2.041 1.00 74.81 111 TYR A CA 1
ATOM 811 C C . TYR A 1 111 ? -1.518 -4.744 2.194 1.00 74.81 111 TYR A C 1
ATOM 813 O O . TYR A 1 111 ? -1.759 -5.937 2.367 1.00 74.81 111 TYR A O 1
ATOM 821 N N . ILE A 1 112 ? -2.478 -3.829 2.102 1.00 73.44 112 ILE A N 1
ATOM 822 C CA . ILE A 1 112 ? -3.913 -4.096 2.150 1.00 73.44 112 ILE A CA 1
ATOM 823 C C . ILE A 1 112 ? -4.481 -3.725 0.778 1.00 73.44 112 ILE A C 1
ATOM 825 O O . ILE A 1 112 ? -4.532 -2.542 0.423 1.00 73.44 112 ILE A O 1
ATOM 829 N N . GLY A 1 113 ? -4.893 -4.721 -0.008 1.00 63.69 113 GLY A N 1
ATOM 830 C CA . GLY A 1 113 ? -5.461 -4.506 -1.338 1.00 63.69 113 GLY A CA 1
ATOM 831 C C . GLY A 1 113 ? -6.787 -3.744 -1.299 1.00 63.69 113 GLY A C 1
ATOM 832 O O . GLY A 1 113 ? -7.357 -3.489 -0.235 1.00 63.69 113 GLY A O 1
ATOM 833 N N . ALA A 1 114 ? -7.261 -3.309 -2.465 1.00 62.16 114 ALA A N 1
ATOM 834 C CA . ALA A 1 114 ? -8.543 -2.617 -2.574 1.00 62.16 114 ALA A CA 1
ATOM 835 C C . ALA A 1 114 ? -9.670 -3.533 -2.074 1.00 62.16 114 ALA A C 1
ATOM 837 O O . ALA A 1 114 ? -9.704 -4.700 -2.447 1.00 62.16 114 ALA A O 1
ATOM 838 N N . VAL A 1 115 ? -10.580 -3.007 -1.249 1.00 62.56 115 VAL A N 1
ATOM 839 C CA . VAL A 1 115 ? -11.714 -3.728 -0.627 1.00 62.56 115 VAL A CA 1
ATOM 840 C C . VAL A 1 115 ? -11.353 -4.939 0.254 1.00 62.56 115 VAL A C 1
ATOM 842 O O . VAL A 1 115 ? -12.248 -5.672 0.680 1.00 62.56 115 VAL A O 1
ATOM 845 N N . ASP A 1 116 ? -10.075 -5.118 0.601 1.00 68.06 116 ASP A N 1
ATOM 846 C CA . ASP A 1 116 ? -9.618 -6.215 1.459 1.00 68.06 116 ASP A CA 1
ATOM 847 C C . ASP A 1 116 ? -9.839 -5.936 2.949 1.00 68.06 116 ASP A C 1
ATOM 849 O O . ASP A 1 116 ? -10.072 -4.800 3.374 1.00 68.06 116 ASP A O 1
ATOM 853 N N . SER A 1 117 ? -9.768 -7.000 3.757 1.00 77.56 117 SER A N 1
ATOM 854 C CA . SER A 1 117 ? -9.753 -6.944 5.222 1.00 77.56 117 SER A CA 1
ATOM 855 C C . SER A 1 117 ? -8.619 -7.800 5.779 1.00 77.56 117 SER A C 1
ATOM 857 O O . SER A 1 117 ? -8.552 -8.989 5.480 1.00 77.56 117 SER A O 1
ATOM 859 N N . VAL A 1 118 ? -7.754 -7.221 6.610 1.00 75.62 118 VAL A N 1
ATOM 860 C CA . VAL A 1 118 ? -6.562 -7.884 7.153 1.00 75.62 118 VAL A CA 1
ATOM 861 C C . VAL A 1 118 ? -6.561 -7.809 8.684 1.00 75.62 118 VAL A C 1
ATOM 863 O O . VAL A 1 118 ? -6.736 -6.721 9.244 1.00 75.62 118 VAL A O 1
ATOM 866 N N . PRO A 1 119 ? -6.369 -8.938 9.393 1.00 78.56 119 PRO A N 1
ATOM 867 C CA . PRO A 1 119 ? -6.140 -8.932 10.831 1.00 78.56 119 PRO A CA 1
ATOM 868 C C . PRO A 1 119 ? -4.726 -8.428 11.151 1.00 78.56 119 PRO A C 1
ATOM 870 O O . PRO A 1 119 ? -3.737 -8.986 10.689 1.00 78.56 119 PRO A O 1
ATOM 873 N N . VAL A 1 120 ? -4.628 -7.410 12.000 1.00 80.62 120 VAL A N 1
ATOM 874 C CA . VAL A 1 120 ? -3.371 -6.809 12.450 1.00 80.62 120 VAL A CA 1
ATOM 875 C C . VAL A 1 120 ? -3.231 -7.005 13.952 1.00 80.62 120 VAL A C 1
ATOM 877 O O . VAL A 1 120 ? -4.052 -6.537 14.749 1.00 80.62 120 VAL A O 1
ATOM 880 N N . ASN A 1 121 ? -2.178 -7.718 14.352 1.00 79.25 121 ASN A N 1
ATOM 881 C CA . ASN A 1 121 ? -1.861 -7.891 15.761 1.00 79.25 121 ASN A CA 1
ATOM 882 C C . ASN A 1 121 ? -1.163 -6.637 16.303 1.00 79.25 121 ASN A C 1
ATOM 884 O O . ASN A 1 121 ? -0.238 -6.099 15.692 1.00 79.25 121 ASN A O 1
ATOM 888 N N . LEU A 1 122 ? -1.605 -6.181 17.470 1.00 75.25 122 LEU A N 1
ATOM 889 C CA . LEU A 1 122 ? -1.125 -4.963 18.109 1.00 75.25 122 LEU A CA 1
ATOM 890 C C . LEU A 1 122 ? -0.179 -5.256 19.279 1.00 75.25 122 LEU A C 1
ATOM 892 O O . LEU A 1 122 ? -0.133 -4.504 20.247 1.00 75.25 122 LEU A O 1
ATOM 896 N N . SER A 1 123 ? 0.592 -6.343 19.216 1.00 64.50 123 SER A N 1
ATOM 897 C CA . SER A 1 123 ? 1.502 -6.768 20.289 1.00 64.50 123 SER A CA 1
ATOM 898 C C . SER A 1 123 ? 2.514 -5.694 20.714 1.00 64.50 123 SER A C 1
ATOM 900 O O . SER A 1 123 ? 2.918 -5.664 21.873 1.00 64.50 123 SER A O 1
ATOM 902 N N . GLY A 1 124 ? 2.904 -4.786 19.808 1.00 58.81 124 GLY A N 1
ATOM 903 C CA . GLY A 1 124 ? 3.772 -3.636 20.109 1.00 58.81 124 GLY A CA 1
ATOM 904 C C . GLY A 1 124 ? 3.077 -2.467 20.825 1.00 58.81 124 GLY A C 1
ATOM 905 O O . GLY A 1 124 ? 3.736 -1.507 21.207 1.00 58.81 124 GLY A O 1
ATOM 906 N N . LEU A 1 125 ? 1.758 -2.542 21.011 1.00 61.88 125 LEU A N 1
ATOM 907 C CA . LEU A 1 125 ? 0.908 -1.513 21.620 1.00 61.88 125 LEU A CA 1
ATOM 908 C C . LEU A 1 125 ? 0.353 -1.952 22.981 1.00 61.88 125 LEU A C 1
ATOM 910 O O . LEU A 1 125 ? -0.672 -1.432 23.429 1.00 61.88 125 LEU A O 1
ATOM 914 N N . LYS A 1 126 ? 1.026 -2.905 23.637 1.00 60.78 126 LYS A N 1
ATOM 915 C CA . LYS A 1 126 ? 0.635 -3.441 24.944 1.00 60.78 126 LYS A CA 1
ATOM 916 C C . LYS A 1 126 ? 0.304 -2.310 25.926 1.00 60.78 126 LYS A C 1
ATOM 918 O O . LYS A 1 126 ? 0.964 -1.272 25.927 1.00 60.78 126 LYS A O 1
ATOM 923 N N . ASP A 1 127 ? -0.772 -2.494 26.687 1.00 67.00 127 ASP A N 1
ATOM 924 C CA . ASP A 1 127 ? -1.305 -1.542 27.676 1.00 67.00 127 ASP A CA 1
ATOM 925 C C . ASP A 1 127 ? -1.818 -0.202 27.122 1.00 67.00 127 ASP A C 1
ATOM 927 O O . ASP A 1 127 ? -2.252 0.653 27.891 1.00 67.00 127 ASP A O 1
ATOM 931 N N . SER A 1 128 ? -1.830 -0.003 25.800 1.00 67.12 128 SER A N 1
ATOM 932 C CA . SER A 1 128 ? -2.311 1.257 25.214 1.00 67.12 128 SER A CA 1
ATOM 933 C C . SER A 1 128 ? -3.842 1.323 25.125 1.00 67.12 128 SER A C 1
ATOM 935 O O . SER A 1 128 ? -4.414 2.399 24.984 1.00 67.12 128 SER A O 1
ATOM 937 N N . CYS A 1 129 ? -4.515 0.173 25.225 1.00 77.56 129 CYS A N 1
ATOM 938 C CA . CYS A 1 129 ? -5.973 0.058 25.248 1.00 77.56 129 CYS A CA 1
ATOM 939 C C . CYS A 1 129 ? -6.433 -1.054 26.220 1.00 77.56 129 CYS A C 1
ATOM 941 O O . CYS A 1 129 ? -7.016 -2.051 25.792 1.00 77.56 129 CYS A O 1
ATOM 943 N N . PRO A 1 130 ? -6.122 -0.950 27.526 1.00 77.69 130 PRO A N 1
ATOM 944 C CA . PRO A 1 130 ? -6.302 -2.052 28.459 1.00 77.69 130 PRO A CA 1
ATOM 945 C C . PRO A 1 130 ? -7.778 -2.244 28.823 1.00 77.69 130 PRO A C 1
ATOM 947 O O . PRO A 1 130 ? -8.522 -1.286 29.049 1.00 77.69 130 PRO A O 1
ATOM 950 N N . CYS A 1 131 ? -8.189 -3.504 28.925 1.00 83.88 131 CYS A N 1
ATOM 951 C CA . CYS A 1 131 ? -9.502 -3.891 29.424 1.00 83.88 131 CYS A CA 1
ATOM 952 C C . CYS A 1 131 ? -9.444 -4.168 30.929 1.00 83.88 131 CYS A C 1
ATOM 954 O O . CYS A 1 131 ? -8.540 -4.852 31.402 1.00 83.88 131 CYS A O 1
ATOM 956 N N . LEU A 1 132 ? -10.428 -3.669 31.680 1.00 84.38 132 LEU A N 1
ATOM 957 C CA . LEU A 1 132 ? -10.600 -4.014 33.092 1.00 84.38 132 LEU A CA 1
ATOM 958 C C . LEU A 1 132 ? -11.450 -5.282 33.252 1.00 84.38 132 LEU A C 1
ATOM 960 O O . LEU A 1 132 ? -12.293 -5.600 32.410 1.00 84.38 132 LEU A O 1
ATOM 964 N N . GLU A 1 133 ? -11.271 -5.988 34.367 1.00 84.25 133 GLU A N 1
ATOM 965 C CA . GLU A 1 133 ? -12.070 -7.172 34.683 1.00 84.25 133 GLU A CA 1
ATOM 966 C C . GLU A 1 133 ? -13.570 -6.821 34.751 1.00 84.25 133 GLU A C 1
ATOM 968 O O . GLU A 1 133 ? -13.982 -5.848 35.385 1.00 84.25 133 GLU A O 1
ATOM 973 N N . GLY A 1 134 ? -14.401 -7.591 34.044 1.00 80.69 134 GLY A N 1
ATOM 974 C CA . GLY A 1 134 ? -15.845 -7.344 33.935 1.00 80.69 134 GLY A CA 1
ATOM 975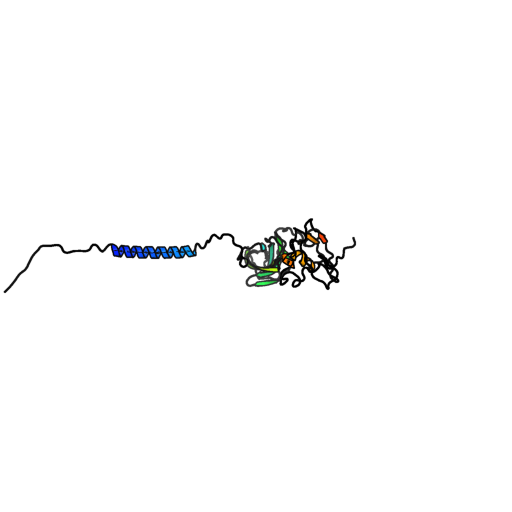 C C . GLY A 1 134 ? -16.249 -6.227 32.960 1.00 80.69 134 GLY A C 1
ATOM 976 O O . GLY A 1 134 ? -17.446 -6.008 32.747 1.00 80.69 134 GLY A O 1
ATOM 977 N N . GLN A 1 135 ? -15.295 -5.539 32.326 1.00 87.06 135 GLN A N 1
ATOM 978 C CA . GLN A 1 135 ? -15.573 -4.546 31.292 1.00 87.06 135 GLN A CA 1
ATOM 979 C C . GLN A 1 135 ? -15.958 -5.232 29.975 1.00 87.06 135 GLN A C 1
ATOM 981 O O . GLN A 1 135 ? -15.308 -6.175 29.541 1.00 87.06 135 GLN A O 1
ATOM 986 N N . LYS A 1 136 ? -17.021 -4.753 29.313 1.00 86.31 136 LYS A N 1
ATOM 987 C CA . LYS A 1 136 ? -17.469 -5.296 28.013 1.00 86.31 136 LYS A CA 1
ATOM 988 C C . LYS A 1 136 ? -16.751 -4.665 26.818 1.00 86.31 136 LYS A C 1
ATOM 990 O O . LYS A 1 136 ? -16.537 -5.323 25.806 1.00 86.31 136 LYS A O 1
ATOM 995 N N . SER A 1 137 ? -16.402 -3.387 26.926 1.00 88.25 137 SER A N 1
ATOM 996 C CA . SER A 1 137 ? -15.707 -2.641 25.876 1.00 88.25 137 SER A CA 1
ATOM 997 C C . SER A 1 137 ? -14.959 -1.439 26.443 1.00 88.25 137 SER A C 1
ATOM 999 O O . SER A 1 137 ? -15.410 -0.841 27.426 1.00 88.25 137 SER A O 1
ATOM 1001 N N . VAL A 1 138 ? -13.885 -1.028 25.779 1.00 87.25 138 VAL A N 1
ATOM 1002 C CA . VAL A 1 138 ? -13.095 0.169 26.092 1.00 87.25 138 VAL A CA 1
ATOM 1003 C C . VAL A 1 138 ? -13.020 1.088 24.868 1.00 87.25 138 VAL A C 1
ATOM 1005 O O . VAL A 1 138 ? -13.015 0.626 23.729 1.00 87.25 138 VAL A O 1
ATOM 1008 N N . ARG A 1 139 ? -13.028 2.407 25.090 1.00 88.88 139 ARG A N 1
ATOM 1009 C CA . ARG A 1 139 ? -12.883 3.410 24.026 1.00 88.88 139 ARG A CA 1
ATOM 1010 C C . ARG A 1 139 ? -11.431 3.828 23.918 1.00 88.88 139 ARG A C 1
ATOM 1012 O O . ARG A 1 139 ? -10.904 4.378 24.876 1.00 88.88 139 ARG A O 1
ATOM 1019 N N . CYS A 1 140 ? -10.840 3.619 22.751 1.00 85.50 140 CYS A N 1
ATOM 1020 C CA . CYS A 1 140 ? -9.448 3.960 22.484 1.00 85.50 140 CYS A CA 1
ATOM 1021 C C . CYS A 1 140 ? -9.342 4.728 21.175 1.00 85.50 140 CYS A C 1
ATOM 1023 O O . CYS A 1 140 ? -10.096 4.481 20.233 1.00 85.50 140 CYS A O 1
ATOM 1025 N N . GLU A 1 141 ? -8.422 5.681 21.124 1.00 87.62 141 GLU A N 1
ATOM 1026 C CA . GLU A 1 141 ? -8.197 6.488 19.937 1.00 87.62 141 GLU A CA 1
ATOM 1027 C C . GLU A 1 141 ? -6.955 6.004 19.203 1.00 87.62 141 GLU A C 1
ATOM 1029 O O . GLU A 1 141 ? -5.836 6.148 19.686 1.00 87.62 141 GLU A O 1
ATOM 1034 N N . PHE A 1 142 ? -7.175 5.416 18.034 1.00 86.31 142 PHE A N 1
ATOM 1035 C CA . PHE A 1 142 ? -6.129 4.903 17.169 1.00 86.31 142 PHE A CA 1
ATOM 1036 C C . PHE A 1 142 ? -5.770 5.943 16.117 1.00 86.31 142 PHE A C 1
ATOM 1038 O O . PHE A 1 142 ? -6.639 6.625 15.573 1.00 86.31 142 PHE A O 1
ATOM 1045 N N . VAL A 1 143 ? -4.486 6.034 15.802 1.00 87.88 143 VAL A N 1
ATOM 1046 C CA . VAL A 1 143 ? -3.973 6.783 14.662 1.00 87.88 143 VAL A CA 1
ATOM 1047 C C . VAL A 1 143 ? -3.304 5.791 13.725 1.00 87.88 143 VAL A C 1
ATOM 1049 O O . VAL A 1 143 ? -2.319 5.147 14.092 1.00 87.88 143 VAL A O 1
ATOM 1052 N N . PHE A 1 144 ? -3.853 5.684 12.522 1.00 87.94 144 PHE A N 1
ATOM 1053 C CA . PHE A 1 144 ? -3.353 4.852 11.439 1.00 87.94 144 PHE A CA 1
ATOM 1054 C C . PHE A 1 144 ? -2.551 5.718 10.478 1.00 87.94 144 PHE A C 1
ATOM 1056 O O . PHE A 1 144 ? -3.022 6.772 10.053 1.00 87.94 144 PHE A O 1
ATOM 1063 N N . GLU A 1 145 ? -1.356 5.272 10.125 1.00 89.44 145 GLU A N 1
ATOM 1064 C CA . GLU A 1 145 ? -0.554 5.853 9.059 1.00 89.44 145 GLU A CA 1
ATOM 1065 C C . GLU A 1 145 ? -0.396 4.819 7.952 1.00 89.44 145 GLU A C 1
ATOM 1067 O O . GLU A 1 145 ? 0.068 3.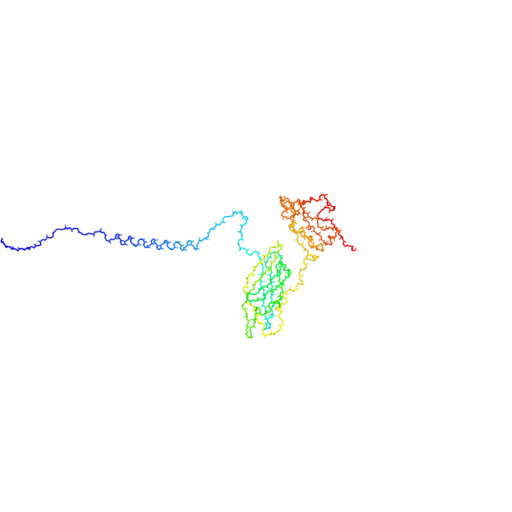702 8.202 1.00 89.44 145 GLU A O 1
ATOM 1072 N N . TYR A 1 146 ? -0.799 5.183 6.742 1.00 87.75 146 TYR A N 1
ATOM 1073 C CA . TYR A 1 146 ? -0.701 4.322 5.573 1.00 87.75 146 TYR A CA 1
ATOM 1074 C C . TYR A 1 146 ? -0.206 5.102 4.363 1.00 87.75 146 TYR A C 1
ATOM 1076 O O . TYR A 1 146 ? -0.462 6.295 4.213 1.00 87.75 146 TYR A O 1
ATOM 1084 N N . GLU A 1 147 ? 0.516 4.414 3.496 1.00 82.81 147 GLU A N 1
ATOM 1085 C CA . GLU A 1 147 ? 1.026 4.937 2.241 1.00 82.81 147 GLU A CA 1
ATOM 1086 C C . GLU A 1 147 ? 0.136 4.443 1.100 1.00 82.81 147 GLU A C 1
ATOM 1088 O O . GLU A 1 147 ? -0.111 3.250 0.939 1.00 82.81 147 GLU A O 1
ATOM 1093 N N . THR A 1 148 ? -0.398 5.376 0.324 1.00 78.94 148 THR A N 1
ATOM 1094 C CA . THR A 1 148 ? -1.159 5.068 -0.894 1.00 78.94 148 THR A CA 1
ATOM 1095 C C . THR A 1 148 ? -0.226 4.610 -2.014 1.00 78.94 148 THR A C 1
ATOM 1097 O O . THR A 1 148 ? 0.963 4.921 -2.007 1.00 78.94 148 THR A O 1
ATOM 1100 N N . ARG A 1 149 ? -0.771 3.964 -3.053 1.00 69.50 149 ARG A N 1
ATOM 1101 C CA . ARG A 1 149 ? -0.003 3.566 -4.249 1.00 69.50 149 ARG A CA 1
ATOM 1102 C C . ARG A 1 149 ? 0.778 4.717 -4.902 1.00 69.50 149 ARG A C 1
ATOM 1104 O O . ARG A 1 149 ? 1.842 4.485 -5.462 1.00 69.50 149 ARG A O 1
ATOM 1111 N N . SER A 1 150 ? 0.282 5.953 -4.822 1.00 68.56 150 SER A N 1
ATOM 1112 C CA . SER A 1 150 ? 0.978 7.141 -5.339 1.00 68.56 150 SER A CA 1
ATOM 1113 C C . SER A 1 150 ? 2.108 7.652 -4.429 1.00 68.56 150 SER A C 1
ATOM 1115 O O . SER A 1 150 ? 2.630 8.737 -4.673 1.00 68.56 150 SER A O 1
ATOM 1117 N N . GLY A 1 151 ? 2.451 6.931 -3.357 1.00 67.56 151 GLY A N 1
ATOM 1118 C CA . GLY A 1 151 ? 3.463 7.326 -2.371 1.00 67.56 151 GLY A CA 1
ATOM 1119 C C . GLY A 1 151 ? 3.000 8.415 -1.398 1.00 67.56 151 GLY A C 1
ATOM 1120 O O . GLY A 1 151 ? 3.808 9.006 -0.685 1.00 67.56 151 GLY A O 1
ATOM 1121 N N . LEU A 1 152 ? 1.699 8.737 -1.370 1.00 76.44 152 LEU A N 1
ATOM 1122 C CA . LEU A 1 152 ? 1.174 9.717 -0.417 1.00 76.44 152 LEU A CA 1
ATOM 1123 C C . LEU A 1 152 ? 0.957 9.041 0.930 1.00 76.44 152 LEU A C 1
ATOM 1125 O O . LEU A 1 152 ? 0.178 8.090 1.016 1.00 76.44 152 LEU A O 1
ATOM 1129 N N . ILE A 1 153 ? 1.588 9.583 1.967 1.00 84.06 153 ILE A N 1
ATOM 1130 C CA . ILE A 1 153 ? 1.371 9.174 3.354 1.00 84.06 153 ILE A CA 1
ATOM 1131 C C . ILE A 1 153 ? 0.109 9.862 3.876 1.00 84.06 153 ILE A C 1
ATOM 1133 O O . ILE A 1 153 ? 0.017 11.091 3.896 1.00 84.06 153 ILE A O 1
ATOM 1137 N N . GLN A 1 154 ? -0.855 9.061 4.311 1.00 86.81 154 GLN A N 1
ATOM 1138 C CA . GLN A 1 154 ? -2.083 9.496 4.957 1.00 86.81 154 GLN A CA 1
ATOM 1139 C C . GLN A 1 154 ? -2.052 9.120 6.430 1.00 86.81 154 GLN A C 1
ATOM 1141 O O . GLN A 1 154 ? -1.573 8.053 6.810 1.00 86.81 154 GLN A O 1
ATOM 1146 N N . ARG A 1 155 ? -2.592 10.010 7.262 1.00 90.00 155 ARG A N 1
ATOM 1147 C CA . ARG A 1 155 ? -2.707 9.804 8.702 1.00 90.00 155 ARG A CA 1
ATOM 1148 C C . ARG A 1 155 ? -4.148 10.014 9.131 1.00 90.00 155 ARG A C 1
ATOM 1150 O O . ARG A 1 155 ? -4.694 11.102 8.965 1.00 90.00 155 ARG A O 1
ATOM 1157 N N . GLU A 1 156 ? -4.743 8.988 9.721 1.00 85.56 156 GLU A N 1
ATOM 1158 C CA . GLU A 1 156 ? -6.158 8.962 10.064 1.00 85.56 156 GLU A CA 1
ATOM 1159 C C . GLU A 1 156 ? -6.363 8.615 11.538 1.00 85.56 156 GLU A C 1
ATOM 1161 O O . GLU A 1 156 ? -5.889 7.591 12.023 1.00 85.56 156 GLU A O 1
ATOM 1166 N N . LYS A 1 157 ? -7.082 9.479 12.259 1.00 87.81 157 LYS A N 1
ATOM 1167 C CA . LYS A 1 157 ? -7.409 9.296 13.677 1.00 87.81 157 LYS A CA 1
ATOM 1168 C C . LYS A 1 157 ? -8.839 8.773 13.814 1.00 87.81 157 LYS A C 1
ATOM 1170 O O . LYS A 1 157 ? -9.763 9.328 13.220 1.00 87.81 157 LYS A O 1
ATOM 1175 N N . ARG A 1 158 ? -9.030 7.707 14.591 1.00 84.38 158 ARG A N 1
ATOM 1176 C CA . ARG A 1 158 ? -10.323 7.042 14.800 1.00 84.38 158 ARG A CA 1
ATOM 1177 C C . ARG A 1 158 ? -10.493 6.646 16.262 1.00 84.38 158 ARG A C 1
ATOM 1179 O O . ARG A 1 158 ? -9.688 5.901 16.813 1.00 84.38 158 ARG A O 1
ATOM 1186 N N . THR A 1 159 ? -11.600 7.061 16.866 1.00 88.12 159 THR A N 1
ATOM 1187 C CA . THR A 1 159 ? -12.034 6.529 18.161 1.00 88.12 159 THR A CA 1
ATOM 1188 C C . THR A 1 159 ? -12.783 5.209 17.952 1.00 88.12 159 THR A C 1
ATOM 1190 O O . THR A 1 159 ? -13.807 5.178 17.269 1.00 88.12 159 THR A O 1
ATOM 1193 N N . ILE A 1 160 ? -12.298 4.123 18.551 1.00 86.06 160 ILE A N 1
ATOM 1194 C CA . ILE A 1 160 ? -12.801 2.756 18.367 1.00 86.06 160 ILE A CA 1
ATOM 1195 C C . ILE A 1 160 ? -13.294 2.199 19.707 1.00 86.06 160 ILE A C 1
ATOM 1197 O O . ILE A 1 160 ? -12.656 2.383 20.743 1.00 86.06 160 ILE A O 1
ATOM 1201 N N . ASN A 1 161 ? -14.443 1.514 19.684 1.00 85.56 161 ASN A N 1
ATOM 1202 C CA . ASN A 1 161 ? -14.968 0.753 20.822 1.00 85.56 161 ASN A CA 1
ATOM 1203 C C . ASN A 1 161 ? -14.417 -0.680 20.774 1.00 85.56 161 ASN A C 1
ATOM 1205 O O . ASN A 1 161 ? -15.049 -1.570 20.198 1.00 85.56 161 ASN A O 1
ATOM 1209 N N . VAL A 1 162 ? -13.252 -0.891 21.378 1.00 87.81 162 VAL A N 1
ATOM 1210 C CA . VAL A 1 162 ? -12.585 -2.195 21.429 1.00 87.81 162 VAL A CA 1
ATOM 1211 C C . VAL A 1 162 ? -13.354 -3.133 22.348 1.00 87.81 162 VAL A C 1
ATOM 1213 O O . VAL A 1 162 ? -13.716 -2.763 23.467 1.00 87.81 162 VAL A O 1
ATOM 1216 N N . GLN A 1 163 ? -13.640 -4.343 21.870 1.00 88.31 163 GLN A N 1
ATOM 1217 C CA . GLN A 1 163 ? -14.345 -5.357 22.650 1.00 88.31 163 GLN A CA 1
ATOM 1218 C C . GLN A 1 163 ? -13.387 -6.024 23.634 1.00 88.31 163 GLN A C 1
ATOM 1220 O O . GLN A 1 163 ? -12.301 -6.449 23.250 1.00 88.31 163 GLN A O 1
ATOM 1225 N N . CYS A 1 164 ? -13.801 -6.148 24.889 1.00 87.62 164 CYS A N 1
ATOM 1226 C CA . CYS A 1 164 ? -12.983 -6.771 25.921 1.00 87.62 164 CYS A CA 1
ATOM 1227 C C . CYS A 1 164 ? -13.318 -8.256 26.055 1.00 87.62 164 CYS A C 1
ATOM 1229 O O . CYS A 1 164 ? -14.483 -8.631 26.208 1.00 87.62 164 CYS A O 1
ATOM 1231 N N . MET A 1 165 ? -12.291 -9.101 26.012 1.00 82.75 165 MET A N 1
ATOM 1232 C CA . MET A 1 165 ? -12.399 -10.514 26.362 1.00 82.75 165 MET A CA 1
ATOM 1233 C C . MET A 1 165 ? -12.330 -10.667 27.881 1.00 82.75 165 MET A C 1
ATOM 1235 O O . MET A 1 165 ? -11.534 -10.011 28.546 1.00 82.75 165 MET A O 1
ATOM 1239 N N . GLY A 1 166 ? -13.145 -11.566 28.432 1.00 79.38 166 GLY A N 1
ATOM 1240 C CA . GLY A 1 166 ? -13.093 -11.942 29.850 1.00 79.38 166 GLY A CA 1
ATOM 1241 C C . GLY A 1 166 ? -12.025 -12.996 30.171 1.00 79.38 166 GLY A C 1
ATOM 1242 O O . GLY A 1 166 ? -12.131 -13.653 31.201 1.00 79.38 166 GLY A O 1
ATOM 1243 N N . SER A 1 167 ? -11.059 -13.217 29.275 1.00 79.44 167 SER A N 1
ATOM 1244 C CA . SER A 1 167 ? -9.981 -14.201 29.412 1.00 79.44 167 SER A CA 1
ATOM 1245 C C . SER A 1 167 ? -8.632 -13.590 29.019 1.00 79.44 167 SER A C 1
ATOM 1247 O O . SER A 1 167 ? -8.576 -12.532 28.388 1.00 79.44 167 SER A O 1
ATOM 1249 N N . ASN A 1 168 ? -7.547 -14.276 29.383 1.00 81.06 168 ASN A N 1
ATOM 1250 C CA . ASN A 1 168 ? -6.170 -13.928 29.004 1.00 81.06 168 ASN A CA 1
ATOM 1251 C C . ASN A 1 168 ? -5.740 -14.576 27.679 1.00 81.06 168 ASN A C 1
ATOM 1253 O O . ASN A 1 168 ? -4.580 -14.501 27.293 1.00 81.06 168 ASN A O 1
ATOM 1257 N N . GLU A 1 169 ? -6.652 -15.260 26.990 1.00 82.44 169 GLU A N 1
ATOM 1258 C CA . GLU A 1 169 ? -6.332 -15.882 25.710 1.00 82.44 169 GLU A CA 1
ATOM 1259 C C . GLU A 1 169 ? -5.982 -14.811 24.674 1.00 82.44 169 GLU A C 1
ATOM 1261 O O . GLU A 1 169 ? -6.514 -13.696 24.696 1.00 82.44 169 GLU A O 1
ATOM 1266 N N . ARG A 1 170 ? -5.068 -15.146 23.759 1.00 81.19 170 ARG A N 1
ATOM 1267 C CA . ARG A 1 170 ? -4.673 -14.238 22.683 1.00 81.19 170 ARG A CA 1
ATOM 1268 C C . ARG A 1 170 ? -5.888 -13.943 21.792 1.00 81.19 170 ARG A C 1
ATOM 1270 O O . ARG A 1 170 ? -6.524 -14.895 21.330 1.00 81.19 170 ARG A O 1
ATOM 1277 N N . PRO A 1 171 ? -6.203 -12.667 21.499 1.00 78.50 171 PRO A N 1
ATOM 1278 C CA . PRO A 1 171 ? -7.333 -12.336 20.645 1.00 78.50 171 PRO A CA 1
ATOM 1279 C C . PRO A 1 171 ? -7.194 -12.954 19.252 1.00 78.50 171 PRO A C 1
ATOM 1281 O O . PRO A 1 171 ? -6.135 -12.877 18.622 1.00 78.50 171 PRO A O 1
ATOM 1284 N N . THR A 1 172 ? -8.285 -13.538 18.765 1.00 78.94 172 THR A N 1
ATOM 1285 C CA . THR A 1 172 ? -8.420 -14.091 17.412 1.00 78.94 172 THR A CA 1
ATOM 1286 C C . THR A 1 172 ? -9.657 -13.489 16.736 1.00 78.94 172 THR A C 1
ATOM 1288 O O . THR A 1 172 ? -10.570 -13.058 17.446 1.00 78.94 172 THR A O 1
ATOM 1291 N N . PRO A 1 173 ? -9.695 -13.404 15.392 1.00 72.00 173 PRO A N 1
ATOM 1292 C CA . PRO A 1 173 ? -10.883 -12.935 14.675 1.00 72.00 173 PRO A CA 1
ATOM 1293 C C . PRO A 1 173 ? -12.112 -13.815 14.977 1.00 72.00 173 PRO A C 1
ATOM 1295 O O . PRO A 1 173 ? -11.981 -15.039 15.044 1.00 72.00 173 PRO A O 1
ATOM 1298 N N . ARG A 1 174 ? -13.295 -13.211 15.176 1.00 65.62 174 ARG A N 1
ATOM 1299 C CA . ARG A 1 174 ? -14.530 -13.924 15.590 1.00 65.62 174 ARG A CA 1
ATOM 1300 C C . ARG A 1 174 ? -15.089 -14.878 14.543 1.00 65.62 174 ARG A C 1
ATOM 1302 O O . ARG A 1 174 ? -15.581 -15.945 14.898 1.00 65.62 174 ARG A O 1
ATOM 1309 N N . ASP A 1 175 ? -15.021 -14.485 13.282 1.00 64.88 175 ASP A N 1
ATOM 1310 C CA . ASP A 1 175 ? -15.200 -15.391 12.156 1.00 64.88 175 ASP A CA 1
ATOM 1311 C C . ASP A 1 175 ? -13.810 -15.690 11.593 1.00 64.88 175 ASP A C 1
ATOM 1313 O O . ASP A 1 175 ? -12.916 -14.846 11.720 1.00 64.88 175 ASP A O 1
ATOM 1317 N N . PRO A 1 176 ? -13.596 -16.809 10.879 1.00 55.72 176 PRO A N 1
ATOM 1318 C CA . PRO A 1 176 ? -12.616 -16.786 9.815 1.00 55.72 176 PRO A CA 1
ATOM 1319 C C . PRO A 1 176 ? -13.127 -15.748 8.804 1.00 55.72 176 PRO A C 1
ATOM 1321 O O . PRO A 1 176 ? -13.728 -16.093 7.786 1.00 55.72 176 PRO A O 1
ATOM 1324 N N . VAL A 1 177 ? -12.903 -14.452 9.097 1.00 51.03 177 VAL A N 1
ATOM 1325 C CA . VAL A 1 177 ? -12.675 -13.404 8.097 1.00 51.03 177 VAL A CA 1
ATOM 1326 C C . VAL A 1 177 ? -11.947 -14.143 7.014 1.00 51.03 177 VAL A C 1
ATOM 1328 O O . VAL A 1 177 ? -10.975 -14.796 7.380 1.00 51.03 177 VAL A O 1
ATOM 1331 N N . ARG A 1 178 ? -12.464 -14.180 5.780 1.00 50.34 178 ARG A N 1
ATOM 1332 C CA . ARG A 1 178 ? -11.811 -14.893 4.683 1.00 50.34 178 ARG A CA 1
ATOM 1333 C C . ARG A 1 178 ? -10.324 -14.559 4.755 1.00 50.34 178 ARG A C 1
ATOM 1335 O O . ARG A 1 178 ? -9.908 -13.522 4.254 1.00 50.34 178 ARG A O 1
ATOM 1342 N N . VAL A 1 179 ? -9.537 -15.420 5.394 1.00 48.00 179 VAL A N 1
ATOM 1343 C CA . VAL A 1 179 ? -8.095 -15.385 5.324 1.00 48.00 179 VAL A CA 1
ATOM 1344 C C . VAL A 1 179 ? -7.900 -16.080 3.997 1.00 48.00 179 VAL A C 1
ATOM 1346 O O . VAL A 1 179 ? -7.568 -17.257 3.928 1.00 48.00 179 VAL A O 1
ATOM 1349 N N . ILE A 1 180 ? -8.284 -15.380 2.923 1.00 49.09 180 ILE A N 1
ATOM 1350 C CA . ILE A 1 180 ? -7.583 -15.578 1.679 1.00 49.09 180 ILE A CA 1
ATOM 1351 C C . ILE A 1 180 ? -6.165 -15.249 2.110 1.00 49.09 180 ILE A C 1
ATOM 1353 O O . ILE A 1 180 ? -5.934 -14.193 2.712 1.00 49.09 180 ILE A O 1
ATOM 1357 N N . GLU A 1 181 ? -5.265 -16.218 1.961 1.00 51.81 181 GLU A N 1
ATOM 1358 C CA . GLU A 1 181 ? -3.835 -15.948 2.036 1.00 51.81 181 GLU A CA 1
ATOM 1359 C C . GLU A 1 181 ? -3.597 -14.578 1.392 1.00 51.81 181 GLU A C 1
ATOM 1361 O O . GLU A 1 181 ? -4.239 -14.308 0.369 1.00 51.81 181 GLU A O 1
ATOM 1366 N N . PRO A 1 182 ? -2.818 -13.681 2.028 1.00 49.97 182 PRO A N 1
ATOM 1367 C CA . PRO A 1 182 ? -2.689 -12.306 1.559 1.00 49.97 182 PRO A CA 1
ATOM 1368 C C . PRO A 1 182 ? -2.515 -12.341 0.048 1.00 49.97 182 PRO A C 1
ATOM 1370 O O . PRO A 1 182 ? -1.639 -13.064 -0.425 1.00 49.97 182 PRO A O 1
ATOM 1373 N N . ILE A 1 183 ? -3.399 -11.669 -0.699 1.00 47.41 183 ILE A N 1
ATOM 1374 C CA . ILE A 1 183 ? -3.324 -11.683 -2.157 1.00 47.41 183 ILE A CA 1
ATOM 1375 C C . ILE A 1 183 ? -1.940 -11.146 -2.507 1.00 47.41 183 ILE A C 1
ATOM 1377 O O . ILE A 1 183 ? -1.660 -9.954 -2.364 1.00 47.41 183 ILE A O 1
ATOM 1381 N N . VAL A 1 184 ? -1.044 -12.047 -2.908 1.00 56.84 184 VAL A N 1
ATOM 1382 C CA . VAL A 1 184 ? 0.294 -11.672 -3.333 1.00 56.84 184 VAL A CA 1
ATOM 1383 C C . VAL A 1 184 ? 0.133 -11.168 -4.753 1.00 56.84 184 VAL A C 1
ATOM 1385 O O . VAL A 1 184 ? 0.030 -11.940 -5.710 1.00 56.84 184 VAL A O 1
ATOM 1388 N N . PHE A 1 185 ? 0.027 -9.851 -4.879 1.00 60.28 185 PHE A N 1
ATOM 1389 C CA . PHE A 1 185 ? 0.001 -9.214 -6.181 1.00 60.28 185 PHE A CA 1
ATOM 1390 C C . PHE A 1 185 ? 1.350 -9.381 -6.880 1.00 60.28 185 PHE A C 1
ATOM 1392 O O . PHE A 1 185 ? 2.397 -9.466 -6.240 1.00 60.28 185 PHE A O 1
ATOM 1399 N N . GLY A 1 186 ? 1.310 -9.452 -8.206 1.00 57.88 186 GLY A N 1
ATOM 1400 C CA . GLY A 1 186 ? 2.474 -9.828 -8.997 1.00 57.88 186 GLY A CA 1
ATOM 1401 C C . GLY A 1 186 ? 2.653 -11.344 -9.111 1.00 57.88 186 GLY A C 1
ATOM 1402 O O . GLY A 1 186 ? 3.682 -11.781 -9.615 1.00 57.88 186 GLY A O 1
ATOM 1403 N N . THR A 1 187 ? 1.668 -12.157 -8.713 1.00 74.31 187 THR A N 1
ATOM 1404 C CA . THR A 1 187 ? 1.610 -13.604 -9.007 1.00 74.31 187 THR A CA 1
ATOM 1405 C C . THR A 1 187 ? 0.817 -13.884 -10.285 1.00 74.31 187 THR A C 1
ATOM 1407 O O . THR A 1 187 ? 0.119 -13.010 -10.792 1.00 74.31 187 THR A O 1
ATOM 1410 N N . LEU A 1 188 ? 0.894 -15.111 -10.810 1.00 74.56 188 LEU A N 1
ATOM 1411 C CA . LEU A 1 188 ? 0.122 -15.522 -11.991 1.00 74.56 188 LEU A CA 1
ATOM 1412 C C . LEU A 1 188 ? -1.399 -15.438 -11.776 1.00 74.56 188 LEU A C 1
ATOM 1414 O O . LEU A 1 188 ? -2.124 -15.109 -12.709 1.00 74.56 188 LEU A O 1
ATOM 1418 N N . GLU A 1 189 ? -1.883 -15.721 -10.562 1.00 73.06 189 GLU A N 1
ATOM 1419 C CA . GLU A 1 189 ? -3.315 -15.639 -10.234 1.00 73.06 189 GLU A CA 1
ATOM 1420 C C . GLU A 1 189 ? -3.777 -14.198 -9.977 1.00 73.06 189 GLU A C 1
ATOM 1422 O O . GLU A 1 189 ? -4.930 -13.861 -10.246 1.00 73.06 189 GLU A O 1
ATOM 1427 N N . HIS A 1 190 ? -2.874 -13.338 -9.493 1.00 71.31 190 HIS A N 1
ATOM 1428 C CA . HIS A 1 190 ? -3.157 -11.944 -9.156 1.00 71.31 190 HIS A CA 1
ATOM 1429 C C . HIS A 1 190 ? -2.076 -11.014 -9.737 1.00 71.31 190 HIS A C 1
ATOM 1431 O O . HIS A 1 190 ? -1.257 -10.464 -8.990 1.00 71.31 190 HIS A O 1
ATOM 1437 N N . PRO A 1 191 ? -2.031 -10.828 -11.069 1.00 75.62 191 PRO A N 1
ATOM 1438 C CA . PRO A 1 191 ? -1.040 -9.964 -11.694 1.00 75.62 191 PRO A CA 1
ATOM 1439 C C . PRO A 1 191 ? -1.276 -8.494 -11.325 1.00 75.62 191 PRO A C 1
ATOM 1441 O O . PRO A 1 191 ? -2.400 -8.054 -11.075 1.00 75.62 191 PRO A O 1
ATOM 1444 N N . TRP A 1 192 ? -0.211 -7.697 -11.330 1.00 78.94 192 TRP A N 1
ATOM 1445 C CA . TRP A 1 192 ? -0.322 -6.251 -11.201 1.00 78.94 192 TRP A CA 1
ATOM 1446 C C . TRP A 1 192 ? -0.963 -5.642 -12.447 1.00 78.94 192 TRP A C 1
ATOM 1448 O O . TRP A 1 192 ? -0.443 -5.761 -13.556 1.00 78.94 192 TRP A O 1
ATOM 1458 N N . VAL A 1 193 ? -2.073 -4.928 -12.249 1.00 83.56 193 VAL A N 1
ATOM 1459 C CA . VAL A 1 193 ? -2.746 -4.192 -13.323 1.00 83.56 193 VAL A CA 1
ATOM 1460 C C . VAL A 1 193 ? -2.062 -2.840 -13.541 1.00 83.56 193 VAL A C 1
ATOM 1462 O O . VAL A 1 193 ? -1.969 -2.000 -12.630 1.00 83.56 193 VAL A O 1
ATOM 1465 N N . ILE A 1 194 ? -1.585 -2.627 -14.766 1.00 83.88 194 ILE A N 1
ATOM 1466 C CA . ILE A 1 194 ? -0.892 -1.416 -15.198 1.00 83.88 194 ILE A CA 1
ATOM 1467 C C . ILE A 1 194 ? -1.835 -0.554 -16.039 1.00 83.88 194 ILE A C 1
ATOM 1469 O O . ILE A 1 194 ? -2.324 -0.976 -17.083 1.00 83.88 194 ILE A O 1
ATOM 1473 N N . ASN A 1 195 ? -2.075 0.673 -15.570 1.00 84.50 195 ASN A N 1
ATOM 1474 C CA . ASN A 1 195 ? -3.062 1.593 -16.151 1.00 84.50 195 ASN A CA 1
ATOM 1475 C C . ASN A 1 195 ? -2.454 2.905 -16.664 1.00 84.50 195 ASN A C 1
ATOM 1477 O O . ASN A 1 195 ? -3.154 3.722 -17.253 1.00 84.50 195 ASN A O 1
ATOM 1481 N N . ASN A 1 196 ? -1.173 3.158 -16.410 1.00 82.12 196 ASN A N 1
ATOM 1482 C CA . ASN A 1 196 ? -0.487 4.376 -16.828 1.00 82.12 196 ASN A CA 1
ATOM 1483 C C . ASN A 1 196 ? 1.016 4.112 -16.962 1.00 82.12 196 ASN A C 1
ATOM 1485 O O . ASN A 1 196 ? 1.512 3.044 -16.590 1.00 82.12 196 ASN A O 1
ATOM 1489 N N . CYS A 1 197 ? 1.751 5.089 -17.488 1.00 86.38 197 CYS A N 1
ATOM 1490 C CA . CYS A 1 197 ? 3.179 4.917 -17.728 1.00 86.38 197 CYS A CA 1
ATOM 1491 C C . CYS A 1 197 ? 3.972 4.834 -16.430 1.00 86.38 197 CYS A C 1
ATOM 1493 O O . CYS A 1 197 ? 5.024 4.193 -16.406 1.00 86.38 197 CYS A O 1
ATOM 1495 N N . VAL A 1 198 ? 3.497 5.464 -15.351 1.00 82.31 198 VAL A N 1
ATOM 1496 C CA . VAL A 1 198 ? 4.152 5.386 -14.037 1.00 82.31 198 VAL A CA 1
ATOM 1497 C C . VAL A 1 198 ? 4.142 3.939 -13.549 1.00 82.31 198 VAL A C 1
ATOM 1499 O O . VAL A 1 198 ? 5.178 3.422 -13.150 1.00 82.31 198 VAL A O 1
ATOM 1502 N N . GLY A 1 199 ? 3.020 3.236 -13.718 1.00 83.44 199 GLY A N 1
ATOM 1503 C CA . GLY A 1 199 ? 2.916 1.806 -13.444 1.00 83.44 199 GLY A CA 1
ATOM 1504 C C . GLY A 1 199 ? 3.859 0.957 -14.303 1.00 83.44 199 GLY A C 1
ATOM 1505 O O . GLY A 1 199 ? 4.459 0.026 -13.778 1.00 83.44 199 GLY A O 1
ATOM 1506 N N . LEU A 1 200 ? 4.049 1.299 -15.587 1.00 90.00 200 LEU A N 1
ATOM 1507 C CA . LEU A 1 200 ? 5.073 0.649 -16.423 1.00 90.00 200 LEU A CA 1
ATOM 1508 C C . LEU A 1 200 ? 6.481 0.875 -15.853 1.00 90.00 200 LEU A C 1
ATOM 1510 O O . LEU A 1 200 ? 7.308 -0.030 -15.861 1.00 90.00 200 LEU A O 1
ATOM 1514 N N . GLN A 1 201 ? 6.763 2.077 -15.346 1.00 87.44 201 GLN A N 1
ATOM 1515 C CA . GLN A 1 201 ? 8.079 2.411 -14.804 1.00 87.44 201 GLN A CA 1
ATOM 1516 C C . GLN A 1 201 ? 8.361 1.694 -13.486 1.00 87.44 201 GLN A C 1
ATOM 1518 O O . GLN A 1 201 ? 9.488 1.249 -13.255 1.00 87.44 201 GLN A O 1
ATOM 1523 N N . ASP A 1 202 ? 7.333 1.567 -12.648 1.00 85.12 202 ASP A N 1
ATOM 1524 C CA . ASP A 1 202 ? 7.382 0.909 -11.346 1.00 85.12 202 ASP A CA 1
ATOM 1525 C C . ASP A 1 202 ? 7.681 -0.591 -11.439 1.00 85.12 202 ASP A C 1
ATOM 1527 O O . ASP A 1 202 ? 8.134 -1.171 -10.455 1.00 85.12 202 ASP A O 1
ATOM 1531 N N . MET A 1 203 ? 7.545 -1.209 -12.618 1.00 87.50 203 MET A N 1
ATOM 1532 C CA . MET A 1 203 ? 7.952 -2.601 -12.844 1.00 87.50 203 MET A CA 1
ATOM 1533 C C . MET A 1 203 ? 9.430 -2.854 -12.496 1.00 87.50 203 MET A C 1
ATOM 1535 O O . MET A 1 203 ? 9.799 -3.961 -12.110 1.00 87.50 203 MET A O 1
ATOM 1539 N N . ASN A 1 204 ? 10.285 -1.824 -12.563 1.00 86.56 204 ASN A N 1
ATOM 1540 C CA . ASN A 1 204 ? 11.688 -1.914 -12.142 1.00 86.56 204 ASN A CA 1
ATOM 1541 C C . ASN A 1 204 ? 11.877 -2.163 -10.633 1.00 86.56 204 ASN A C 1
ATOM 1543 O O . ASN A 1 204 ? 12.975 -2.531 -10.218 1.00 86.56 204 ASN A O 1
ATOM 1547 N N . LYS A 1 205 ? 10.836 -1.982 -9.809 1.00 83.06 205 LYS A N 1
ATOM 1548 C CA . LYS A 1 205 ? 10.865 -2.297 -8.372 1.00 83.06 205 LYS A CA 1
ATOM 1549 C C . LYS A 1 205 ? 10.692 -3.796 -8.103 1.00 83.06 205 LYS A C 1
ATOM 1551 O O . LYS A 1 205 ? 11.160 -4.272 -7.074 1.00 83.06 205 LYS A O 1
ATOM 1556 N N . HIS A 1 206 ? 10.067 -4.528 -9.030 1.00 83.12 206 HIS A N 1
ATOM 1557 C CA . HIS A 1 206 ? 9.706 -5.938 -8.870 1.00 83.12 206 HIS A CA 1
ATOM 1558 C C . HIS A 1 206 ? 9.815 -6.696 -10.201 1.00 83.12 206 HIS A C 1
ATOM 1560 O O . HIS A 1 206 ? 8.835 -6.975 -10.896 1.00 83.12 206 HIS A O 1
ATOM 1566 N N . LEU A 1 207 ? 11.048 -7.003 -10.588 1.00 88.00 207 LEU A N 1
ATOM 1567 C CA . LEU A 1 207 ? 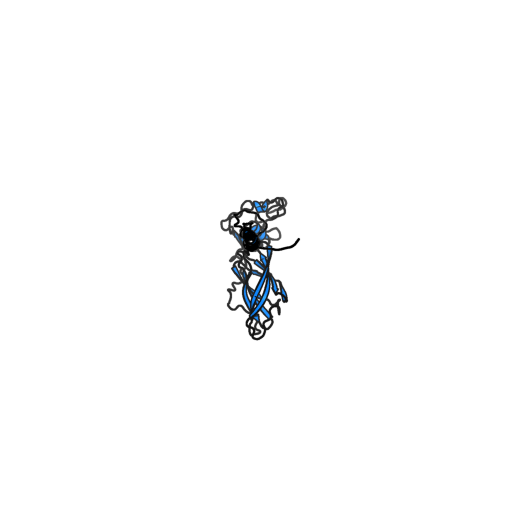11.372 -7.557 -11.904 1.00 88.00 207 LEU A CA 1
ATOM 1568 C C . LEU A 1 207 ? 10.930 -9.016 -12.112 1.00 88.00 207 LEU A C 1
ATOM 1570 O O . LEU A 1 207 ? 11.020 -9.526 -13.227 1.00 88.00 207 LEU A O 1
ATOM 1574 N N . ASP A 1 208 ? 10.464 -9.669 -11.056 1.00 85.81 208 ASP A N 1
ATOM 1575 C CA . ASP A 1 208 ? 9.928 -11.028 -10.992 1.00 85.81 208 ASP A CA 1
ATOM 1576 C C . ASP A 1 208 ? 8.391 -11.084 -10.953 1.00 85.81 208 ASP A C 1
ATOM 1578 O O . ASP A 1 208 ? 7.808 -12.166 -10.943 1.00 85.81 208 ASP A O 1
ATOM 1582 N N . GLY A 1 209 ? 7.718 -9.930 -10.974 1.00 82.44 209 GLY A N 1
ATOM 1583 C CA . GLY A 1 209 ? 6.260 -9.859 -10.930 1.00 82.44 209 GLY A CA 1
ATOM 1584 C C . GLY A 1 209 ? 5.553 -10.225 -12.235 1.00 82.44 209 GLY A C 1
ATOM 1585 O O . GLY A 1 209 ? 6.094 -10.124 -13.333 1.00 82.44 209 GLY A O 1
ATOM 1586 N N . ASN A 1 210 ? 4.284 -10.592 -12.114 1.00 84.56 210 ASN A N 1
ATOM 1587 C CA . ASN A 1 210 ? 3.366 -10.808 -13.227 1.00 84.56 210 ASN A CA 1
ATOM 1588 C C . ASN A 1 210 ? 2.506 -9.559 -13.430 1.00 84.56 210 ASN A C 1
ATOM 1590 O O . ASN A 1 210 ? 1.962 -9.020 -12.467 1.00 84.56 210 ASN A O 1
ATOM 1594 N N . TYR A 1 211 ? 2.378 -9.101 -14.670 1.00 88.50 211 TYR A N 1
ATOM 1595 C CA . TYR A 1 211 ? 1.762 -7.822 -15.010 1.00 88.50 211 TYR A CA 1
ATOM 1596 C C . TYR A 1 211 ? 0.760 -7.978 -16.149 1.00 88.50 211 TYR A C 1
ATOM 1598 O O . TYR A 1 211 ? 0.995 -8.743 -17.081 1.00 88.50 211 TYR A O 1
ATOM 1606 N N . VAL A 1 212 ? -0.320 -7.201 -16.108 1.00 91.44 212 VAL A N 1
ATOM 1607 C CA . VAL A 1 212 ? -1.297 -7.101 -17.199 1.00 91.44 212 VAL A CA 1
ATOM 1608 C C . VAL A 1 212 ? -1.682 -5.644 -17.435 1.00 91.44 212 VAL A C 1
ATOM 1610 O O . VAL A 1 212 ? -1.835 -4.876 -16.483 1.00 91.44 212 VAL A O 1
ATOM 1613 N N . LEU A 1 213 ? -1.846 -5.229 -18.690 1.00 90.81 213 LEU A N 1
ATOM 1614 C CA . LEU A 1 213 ? -2.423 -3.914 -18.978 1.00 90.81 213 LEU A CA 1
ATOM 1615 C C . LEU A 1 213 ? -3.926 -3.909 -18.677 1.00 90.81 213 LEU A C 1
ATOM 1617 O O . LEU A 1 213 ? -4.655 -4.801 -19.104 1.00 90.81 213 LEU A O 1
ATOM 1621 N N . GLY A 1 214 ? -4.397 -2.885 -17.966 1.00 87.50 214 GLY A N 1
ATOM 1622 C CA . GLY A 1 214 ? -5.827 -2.702 -17.686 1.00 87.50 214 GLY A CA 1
ATOM 1623 C C . GLY A 1 214 ? -6.550 -1.778 -18.668 1.00 87.50 214 GLY A C 1
ATOM 1624 O O . GLY A 1 214 ? -7.779 -1.765 -18.688 1.00 87.50 214 GLY A O 1
ATOM 1625 N N . GLN A 1 215 ? -5.806 -1.006 -19.466 1.00 89.25 215 GLN A N 1
ATOM 1626 C CA . GLN A 1 215 ? -6.327 -0.077 -20.472 1.00 89.25 215 GLN A CA 1
ATOM 1627 C C . GLN A 1 215 ? -5.228 0.354 -21.457 1.00 89.25 215 GLN A C 1
ATOM 1629 O O . GLN A 1 215 ? -4.048 0.079 -21.235 1.00 89.25 215 GLN A O 1
ATOM 1634 N N . ASP A 1 216 ? -5.609 1.082 -22.511 1.00 94.56 216 ASP A N 1
ATOM 1635 C CA . ASP A 1 216 ? -4.654 1.779 -23.377 1.00 94.56 216 ASP A CA 1
ATOM 1636 C C . ASP A 1 216 ? -3.863 2.835 -22.591 1.00 94.56 216 ASP A C 1
ATOM 1638 O O . ASP A 1 216 ? -4.419 3.622 -21.821 1.00 94.56 216 ASP A O 1
ATOM 1642 N N . ILE A 1 217 ? -2.554 2.883 -22.825 1.00 91.31 217 ILE A N 1
ATOM 1643 C CA . ILE A 1 217 ? -1.620 3.776 -22.143 1.00 91.31 217 ILE A CA 1
ATOM 1644 C C . ILE A 1 217 ? -0.998 4.743 -23.154 1.00 91.31 217 ILE A C 1
ATOM 1646 O O . ILE A 1 217 ? -0.453 4.343 -24.184 1.00 91.31 217 ILE A O 1
ATOM 1650 N N . ASN A 1 218 ? -1.034 6.039 -22.840 1.00 91.62 218 ASN A N 1
ATOM 1651 C CA . ASN A 1 218 ? -0.387 7.091 -23.622 1.00 91.62 218 ASN A CA 1
ATOM 1652 C C . ASN A 1 218 ? 0.640 7.842 -22.766 1.00 91.62 218 ASN A C 1
ATOM 1654 O O . ASN A 1 218 ? 0.268 8.600 -21.874 1.00 91.62 218 ASN A O 1
ATOM 1658 N N . CYS A 1 219 ? 1.926 7.674 -23.084 1.00 88.12 219 CYS A N 1
ATOM 1659 C CA . CYS A 1 219 ? 3.046 8.214 -22.305 1.00 88.12 219 CYS A CA 1
ATOM 1660 C C . CYS A 1 219 ? 3.516 9.607 -22.715 1.00 88.12 219 CYS A C 1
ATOM 1662 O O . CYS A 1 219 ? 4.564 10.064 -22.251 1.00 88.12 219 CYS A O 1
ATOM 1664 N N . TYR A 1 220 ? 2.757 10.299 -23.567 1.00 84.25 220 TYR A N 1
ATOM 1665 C CA . TYR A 1 220 ? 3.152 11.601 -24.095 1.00 84.25 220 TYR A CA 1
ATOM 1666 C C . TYR A 1 220 ? 3.393 12.643 -22.990 1.00 84.25 220 TYR A C 1
ATOM 1668 O O . TYR A 1 220 ? 4.474 13.223 -22.911 1.00 84.25 220 TYR A O 1
ATOM 1676 N N . ASN A 1 221 ? 2.408 12.841 -22.107 1.00 72.06 221 ASN A N 1
ATOM 1677 C CA . ASN A 1 221 ? 2.497 13.840 -21.035 1.00 72.06 221 ASN A CA 1
ATOM 1678 C C . ASN A 1 221 ? 3.530 13.459 -19.971 1.00 72.06 221 ASN A C 1
ATOM 1680 O O . ASN A 1 221 ? 4.150 14.329 -19.374 1.00 72.06 221 ASN A O 1
ATOM 1684 N N . ASP A 1 222 ? 3.722 12.163 -19.765 1.00 67.50 222 ASP A N 1
ATOM 1685 C CA . ASP A 1 222 ? 4.582 11.615 -18.728 1.00 67.50 222 ASP A CA 1
ATOM 1686 C C . ASP A 1 222 ? 6.066 11.749 -19.106 1.00 67.50 222 ASP A C 1
ATOM 1688 O O . ASP A 1 222 ? 6.889 12.170 -18.295 1.00 67.50 222 ASP A O 1
ATOM 1692 N N . THR A 1 223 ? 6.413 11.482 -20.368 1.00 65.12 223 THR A N 1
ATOM 1693 C CA . THR A 1 223 ? 7.814 11.422 -20.816 1.00 65.12 223 THR A CA 1
ATOM 1694 C C . THR A 1 223 ? 8.379 12.739 -21.361 1.00 65.12 223 THR A C 1
ATOM 1696 O O . THR A 1 223 ? 9.597 12.851 -21.470 1.00 65.12 223 THR A O 1
ATOM 1699 N N . GLN A 1 224 ? 7.551 13.747 -21.673 1.00 60.53 224 GLN A N 1
ATOM 1700 C CA . GLN A 1 224 ? 7.997 14.985 -22.347 1.00 60.53 224 GLN A CA 1
ATOM 1701 C C . GLN A 1 224 ? 8.007 16.264 -21.487 1.00 60.53 224 GLN A C 1
ATOM 1703 O O . GLN A 1 224 ? 8.224 17.354 -22.021 1.00 60.53 224 GLN A O 1
ATOM 1708 N N . LEU A 1 225 ? 7.789 16.191 -20.168 1.00 62.06 225 LEU A N 1
ATOM 1709 C CA . LEU A 1 225 ? 7.808 17.400 -19.333 1.00 62.06 225 LEU A CA 1
ATOM 1710 C C . LEU A 1 225 ? 9.202 18.072 -19.322 1.00 62.06 225 LEU A C 1
ATOM 1712 O O . LEU A 1 225 ? 10.203 17.369 -19.174 1.00 62.06 225 LEU A O 1
ATOM 1716 N N . PRO A 1 226 ? 9.298 19.420 -19.389 1.00 54.09 226 PRO A N 1
ATOM 1717 C CA . PRO A 1 226 ? 10.568 20.161 -19.481 1.00 54.09 226 PRO A CA 1
ATOM 1718 C C . PRO A 1 226 ? 11.564 19.939 -18.330 1.00 54.09 226 PRO A C 1
ATOM 1720 O O . PRO A 1 226 ? 12.730 20.302 -18.448 1.00 54.09 226 PRO A O 1
ATOM 1723 N N . ASN A 1 227 ? 11.107 19.377 -17.210 1.00 55.31 227 ASN A N 1
ATOM 1724 C CA . ASN A 1 227 ? 11.910 19.013 -16.041 1.00 55.31 227 ASN A CA 1
ATOM 1725 C C . ASN A 1 227 ? 11.951 17.495 -15.778 1.00 55.31 227 ASN A C 1
ATOM 1727 O O . ASN A 1 227 ? 12.554 17.072 -14.795 1.00 55.31 227 ASN A O 1
ATOM 1731 N N . GLY A 1 228 ? 11.297 16.680 -16.614 1.00 53.56 228 GLY A N 1
ATOM 1732 C CA . GLY A 1 228 ? 11.263 15.227 -16.469 1.00 53.56 228 GLY A CA 1
ATOM 1733 C C . GLY A 1 228 ? 10.702 14.739 -15.138 1.00 53.56 228 GLY A C 1
ATOM 1734 O O . GLY A 1 228 ? 11.191 13.733 -14.636 1.00 53.56 228 GLY A O 1
ATOM 1735 N N . ALA A 1 229 ? 9.724 15.445 -14.552 1.00 52.38 229 ALA A N 1
ATOM 1736 C CA . ALA A 1 229 ? 9.252 15.224 -13.178 1.00 52.38 229 ALA A CA 1
ATOM 1737 C C . ALA A 1 229 ? 8.851 13.772 -12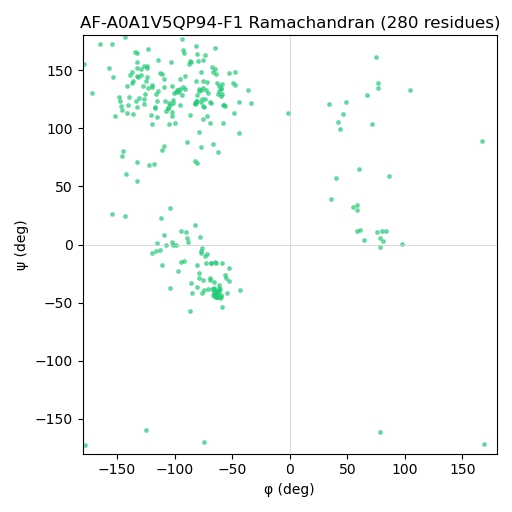.843 1.00 52.38 229 ALA A C 1
ATOM 1739 O O . ALA A 1 229 ? 8.829 13.414 -11.669 1.00 52.38 229 ALA A O 1
ATOM 1740 N N . LEU A 1 230 ? 8.566 12.944 -13.853 1.00 57.00 230 LEU A N 1
ATOM 1741 C CA . LEU A 1 230 ? 8.256 11.523 -13.693 1.00 57.00 230 LEU A CA 1
ATOM 1742 C C . LEU A 1 230 ? 9.345 10.577 -14.247 1.00 57.00 230 LEU A C 1
ATOM 1744 O O . LEU A 1 230 ? 9.367 9.413 -13.864 1.00 57.00 230 LEU A O 1
ATOM 1748 N N . TYR A 1 231 ? 10.259 11.045 -15.114 1.00 67.81 231 TYR A N 1
ATOM 1749 C CA . TYR A 1 231 ? 11.177 10.178 -15.873 1.00 67.81 231 TYR A CA 1
ATOM 1750 C C . TYR A 1 231 ? 12.555 10.794 -16.117 1.00 67.81 231 TYR A C 1
ATOM 1752 O O . TYR A 1 231 ? 12.684 11.770 -16.861 1.00 67.81 231 TYR A O 1
ATOM 1760 N N . ASN A 1 232 ? 13.585 10.168 -15.535 1.00 73.25 232 ASN A N 1
ATOM 1761 C CA . ASN A 1 232 ? 15.020 10.328 -15.822 1.00 73.25 232 ASN A CA 1
ATOM 1762 C C . ASN A 1 232 ? 15.495 11.749 -16.184 1.00 73.25 232 ASN A C 1
ATOM 1764 O O . ASN A 1 232 ? 16.315 11.915 -17.086 1.00 73.25 232 ASN A O 1
ATOM 1768 N N . GLY A 1 233 ? 14.968 12.790 -15.530 1.00 74.19 233 GLY A N 1
ATOM 1769 C CA . GLY A 1 233 ? 15.356 14.180 -15.804 1.00 74.19 233 GLY A CA 1
ATOM 1770 C C . GLY A 1 233 ? 15.136 14.627 -17.257 1.00 74.19 233 GLY A C 1
ATOM 1771 O O . GLY A 1 233 ? 15.888 15.458 -17.758 1.00 74.19 233 GLY A O 1
ATOM 1772 N N . GLY A 1 234 ? 14.142 14.059 -17.948 1.00 76.75 234 GLY A N 1
ATOM 1773 C CA . GLY A 1 234 ? 13.793 14.392 -19.334 1.00 76.75 234 GLY A CA 1
ATOM 1774 C C . GLY A 1 234 ? 14.387 13.442 -20.377 1.00 76.75 234 GLY A C 1
ATOM 1775 O O . GLY A 1 234 ? 14.130 13.600 -21.569 1.00 76.75 234 GLY A O 1
ATOM 1776 N N . LEU A 1 235 ? 15.138 12.422 -19.951 1.00 82.75 235 LEU A N 1
ATOM 1777 C CA . LEU A 1 235 ? 15.629 11.359 -20.838 1.00 82.75 235 LEU A CA 1
ATOM 1778 C C . LEU A 1 235 ? 14.538 10.335 -21.208 1.00 82.75 235 LEU A C 1
ATOM 1780 O O . LEU A 1 235 ? 14.782 9.441 -22.015 1.00 82.75 235 LEU A O 1
ATOM 1784 N N . GLY A 1 236 ? 13.330 10.470 -20.657 1.00 86.25 236 GLY A N 1
ATOM 1785 C CA . GLY A 1 236 ? 12.220 9.553 -20.902 1.00 86.25 236 GLY A CA 1
ATOM 1786 C C . GLY A 1 236 ? 12.332 8.250 -20.107 1.00 86.25 236 GLY A C 1
ATOM 1787 O O . GLY A 1 236 ? 13.037 8.174 -19.099 1.00 86.25 236 GLY A O 1
ATOM 1788 N N . PHE A 1 237 ? 11.593 7.237 -20.548 1.00 88.81 237 PHE A N 1
ATOM 1789 C CA . PHE A 1 237 ? 11.378 5.983 -19.827 1.00 88.81 237 PHE A CA 1
ATOM 1790 C C . PHE A 1 237 ? 12.686 5.201 -19.582 1.00 88.81 237 PHE A C 1
ATOM 1792 O O . PHE A 1 237 ? 13.490 5.034 -20.500 1.00 88.81 237 PHE A O 1
ATOM 1799 N N . GLU A 1 238 ? 12.919 4.725 -18.349 1.00 88.38 238 GLU A N 1
ATOM 1800 C CA . GLU A 1 238 ? 14.011 3.784 -18.046 1.00 88.38 238 GLU A CA 1
ATOM 1801 C C . GLU A 1 238 ? 13.554 2.374 -18.431 1.00 88.38 238 GLU A C 1
ATOM 1803 O O . GLU A 1 238 ? 12.540 1.929 -17.884 1.00 88.38 238 GLU A O 1
ATOM 1808 N N . PRO A 1 239 ? 14.278 1.653 -19.308 1.00 92.12 239 PRO A N 1
ATOM 1809 C CA . PRO A 1 239 ? 13.932 0.282 -19.662 1.00 92.12 239 PRO A CA 1
ATOM 1810 C C . PRO A 1 239 ? 13.688 -0.592 -18.427 1.00 92.12 239 PRO A C 1
ATOM 1812 O O . PRO A 1 239 ? 14.414 -0.503 -17.432 1.00 92.12 239 PRO A O 1
ATOM 1815 N N . VAL A 1 240 ? 12.667 -1.445 -18.494 1.00 92.75 240 VAL A N 1
ATOM 1816 C CA . VAL A 1 240 ? 12.391 -2.431 -17.451 1.00 92.75 240 VAL A CA 1
ATOM 1817 C C . VAL A 1 240 ? 13.403 -3.565 -17.568 1.00 92.75 240 VAL A C 1
ATOM 1819 O O . VAL A 1 240 ? 13.489 -4.243 -18.595 1.00 92.75 240 VAL A O 1
ATOM 1822 N N . GLY A 1 241 ? 14.187 -3.751 -16.512 1.00 89.88 241 GLY A N 1
ATOM 1823 C CA . GLY A 1 241 ? 15.297 -4.695 -16.470 1.00 89.88 241 GLY A CA 1
ATOM 1824 C C . GLY A 1 241 ? 16.555 -4.209 -17.211 1.00 89.88 241 GLY A C 1
ATOM 1825 O O . GLY A 1 241 ? 16.491 -3.644 -18.303 1.00 89.88 241 GLY A O 1
ATOM 1826 N N . LYS A 1 242 ? 17.729 -4.457 -16.619 1.00 85.81 242 LYS A N 1
ATOM 1827 C CA . LYS A 1 242 ? 19.071 -4.053 -17.088 1.00 85.81 242 LYS A CA 1
ATOM 1828 C C . LYS A 1 242 ? 20.133 -5.120 -16.794 1.00 85.81 242 LYS A C 1
ATOM 1830 O O . LYS A 1 242 ? 19.824 -6.133 -16.182 1.00 85.81 242 LYS A O 1
ATOM 1835 N N . ASP A 1 243 ? 21.383 -4.884 -17.204 1.00 79.19 243 ASP A N 1
ATOM 1836 C CA . ASP A 1 243 ? 22.496 -5.863 -17.213 1.00 79.19 243 ASP A CA 1
ATOM 1837 C C . ASP A 1 243 ? 22.642 -6.749 -15.960 1.00 79.19 243 ASP A C 1
ATOM 1839 O O . ASP A 1 243 ? 22.933 -7.932 -16.087 1.00 79.19 243 ASP A O 1
ATOM 1843 N N . ASN A 1 244 ? 22.436 -6.210 -14.755 1.00 81.88 244 ASN A N 1
ATOM 1844 C CA . ASN A 1 244 ? 22.570 -6.974 -13.503 1.00 81.88 244 ASN A CA 1
ATOM 1845 C C . ASN A 1 244 ? 21.226 -7.292 -12.827 1.00 81.88 244 ASN A C 1
ATOM 1847 O O . ASN A 1 244 ? 21.204 -7.890 -11.755 1.00 81.88 244 ASN A O 1
ATOM 1851 N N . LEU A 1 245 ? 20.116 -6.854 -13.419 1.00 86.38 245 LEU A N 1
ATOM 1852 C CA . LEU A 1 245 ? 18.768 -6.926 -12.865 1.00 86.38 245 LEU A CA 1
ATOM 1853 C C . LEU A 1 245 ? 17.797 -7.183 -14.017 1.00 86.38 245 LEU A C 1
ATOM 1855 O O . LEU A 1 245 ? 17.215 -6.252 -14.563 1.00 86.38 245 LEU A O 1
ATOM 1859 N N . HIS A 1 246 ? 17.686 -8.437 -14.444 1.00 91.75 246 HIS A N 1
ATOM 1860 C CA . HIS A 1 246 ? 16.838 -8.814 -15.573 1.00 91.75 246 HIS A CA 1
ATOM 1861 C C . HIS A 1 246 ? 15.364 -8.847 -15.179 1.00 91.75 246 HIS A C 1
ATOM 1863 O O . HIS A 1 246 ? 15.041 -9.230 -14.057 1.00 91.75 246 HIS A O 1
ATOM 1869 N N . PHE A 1 247 ? 14.481 -8.530 -16.125 1.00 93.00 247 PHE A N 1
ATOM 1870 C CA . PHE A 1 247 ? 13.068 -8.862 -15.990 1.00 93.00 247 PHE A CA 1
ATOM 1871 C C . PHE A 1 247 ? 12.888 -10.369 -16.214 1.00 93.00 247 PHE A C 1
ATOM 1873 O O . PHE A 1 247 ? 13.234 -10.880 -17.284 1.00 93.00 247 PHE A O 1
ATOM 1880 N N . VAL A 1 248 ? 12.403 -11.060 -15.184 1.00 92.00 248 VAL A N 1
ATOM 1881 C CA . VAL A 1 248 ? 12.116 -12.508 -15.162 1.00 92.00 248 VAL A CA 1
ATOM 1882 C C . VAL A 1 248 ? 10.627 -12.801 -14.964 1.00 92.00 248 VAL A C 1
ATOM 1884 O O . VAL A 1 248 ? 10.212 -13.952 -15.023 1.00 92.00 248 VAL A O 1
ATOM 1887 N N . GLY A 1 249 ? 9.828 -11.760 -14.729 1.00 88.88 249 GLY A N 1
ATOM 1888 C CA . GLY A 1 249 ? 8.384 -11.840 -14.591 1.00 88.88 249 GLY A CA 1
ATOM 1889 C C . GLY A 1 249 ? 7.633 -12.041 -15.911 1.00 88.88 249 GLY A C 1
ATOM 1890 O O . GLY A 1 249 ? 8.224 -12.261 -16.972 1.00 88.88 249 GLY A O 1
ATOM 1891 N N . SER A 1 250 ? 6.305 -11.918 -15.861 1.00 91.00 250 SER A N 1
ATOM 1892 C CA . SER A 1 250 ? 5.440 -11.975 -17.048 1.00 91.00 250 SER A CA 1
ATOM 1893 C C . SER A 1 250 ? 4.775 -10.632 -17.326 1.00 91.00 250 SER A C 1
ATOM 1895 O O . SER A 1 250 ? 4.479 -9.864 -16.413 1.00 91.00 250 SER A O 1
ATOM 1897 N N . PHE A 1 251 ? 4.545 -10.333 -18.601 1.00 94.69 251 PHE A N 1
ATOM 1898 C CA . PHE A 1 251 ? 3.848 -9.125 -19.022 1.00 94.69 251 PHE A CA 1
ATOM 1899 C C . PHE A 1 251 ? 2.839 -9.463 -20.116 1.00 94.69 251 PHE A C 1
ATOM 1901 O O . PHE A 1 251 ? 3.221 -9.824 -21.230 1.00 94.69 251 PHE A O 1
ATOM 1908 N N . ASP A 1 252 ? 1.557 -9.334 -19.793 1.00 94.25 252 ASP A N 1
ATOM 1909 C CA . ASP A 1 252 ? 0.444 -9.511 -20.715 1.00 94.25 252 ASP A CA 1
ATOM 1910 C C . ASP A 1 252 ? -0.091 -8.145 -21.169 1.00 94.25 252 ASP A C 1
ATOM 1912 O O . ASP A 1 252 ? -0.523 -7.308 -20.374 1.00 94.25 252 ASP A O 1
ATOM 1916 N N . GLY A 1 253 ? -0.084 -7.909 -22.480 1.00 94.12 253 GLY A N 1
ATOM 1917 C CA . GLY A 1 253 ? -0.642 -6.690 -23.058 1.00 94.12 253 GLY A CA 1
ATOM 1918 C C . GLY A 1 253 ? -2.165 -6.595 -22.932 1.00 94.12 253 GLY A C 1
ATOM 1919 O O . GLY A 1 253 ? -2.713 -5.520 -23.154 1.00 94.12 253 GLY A O 1
ATOM 1920 N N . GLY A 1 254 ? -2.871 -7.690 -22.633 1.00 92.44 254 GLY A N 1
ATOM 1921 C CA . GLY A 1 254 ? -4.323 -7.696 -22.419 1.00 92.44 254 GLY A CA 1
ATOM 1922 C C . GLY A 1 254 ? -5.154 -7.243 -23.629 1.00 92.44 254 GLY A C 1
ATOM 1923 O O . GLY A 1 254 ? -6.339 -6.955 -23.491 1.00 92.44 254 GLY A O 1
ATOM 1924 N N . GLY A 1 255 ? -4.543 -7.142 -24.816 1.00 94.56 255 GLY A N 1
ATOM 1925 C CA . GLY A 1 255 ? -5.150 -6.544 -26.011 1.00 94.56 255 GLY A CA 1
ATOM 1926 C C . GLY A 1 255 ? -5.110 -5.009 -26.067 1.00 94.56 255 GLY A C 1
ATOM 1927 O O . GLY A 1 255 ? -5.616 -4.441 -27.033 1.00 94.56 255 GLY A O 1
ATOM 1928 N N . TYR A 1 256 ? -4.497 -4.346 -25.084 1.00 97.06 256 TYR A N 1
ATOM 1929 C CA . TYR A 1 256 ? -4.322 -2.894 -25.033 1.00 97.06 256 TYR A CA 1
ATOM 1930 C C . TYR A 1 256 ? -2.998 -2.437 -25.650 1.00 97.06 256 TYR A C 1
ATOM 1932 O O . TYR A 1 256 ? -2.069 -3.218 -25.875 1.00 97.06 256 TYR A O 1
ATOM 1940 N N . THR A 1 257 ? -2.904 -1.138 -25.920 1.00 96.62 257 THR A N 1
ATOM 1941 C CA . THR A 1 257 ? -1.752 -0.507 -26.564 1.00 96.62 257 THR A CA 1
ATOM 1942 C C . THR A 1 257 ? -0.978 0.407 -25.620 1.00 96.62 257 THR A C 1
ATOM 1944 O O . THR A 1 257 ? -1.543 1.089 -24.770 1.00 96.62 257 THR A O 1
ATOM 1947 N N . ILE A 1 258 ? 0.342 0.461 -25.812 1.00 96.25 258 ILE A N 1
ATOM 1948 C CA . ILE A 1 258 ? 1.210 1.488 -25.228 1.00 96.25 258 ILE A CA 1
ATOM 1949 C C . ILE A 1 258 ? 1.648 2.404 -26.366 1.00 96.25 258 ILE A C 1
ATOM 1951 O O . ILE A 1 258 ? 2.229 1.954 -27.354 1.00 96.25 258 ILE A O 1
ATOM 1955 N N . SER A 1 259 ? 1.371 3.696 -26.231 1.00 95.00 259 SER A N 1
ATOM 1956 C CA . SER A 1 259 ? 1.636 4.710 -27.248 1.00 95.00 259 SER A CA 1
ATOM 1957 C C . SER A 1 259 ? 2.498 5.846 -26.700 1.00 95.00 259 SER A C 1
ATOM 1959 O O . SER A 1 259 ? 2.502 6.134 -25.502 1.00 95.00 259 SER A O 1
ATOM 1961 N N . ASN A 1 260 ? 3.240 6.500 -27.598 1.00 90.88 260 ASN A N 1
ATOM 1962 C CA . ASN A 1 260 ? 4.066 7.677 -27.302 1.00 90.88 260 ASN A CA 1
ATOM 1963 C C . ASN A 1 260 ? 5.085 7.478 -26.162 1.00 90.88 260 ASN A C 1
ATOM 1965 O O . ASN A 1 260 ? 5.395 8.417 -25.431 1.00 90.88 260 ASN A O 1
ATOM 1969 N N . LEU A 1 261 ? 5.614 6.260 -26.009 1.00 90.12 261 LEU A N 1
ATOM 1970 C CA . LEU A 1 261 ? 6.711 5.965 -25.090 1.00 90.12 261 LEU A CA 1
ATOM 1971 C C . LEU A 1 261 ? 8.017 6.557 -25.641 1.00 90.12 261 LEU A C 1
ATOM 1973 O O . LEU A 1 261 ? 8.535 6.084 -26.652 1.00 90.12 261 LEU A O 1
ATOM 1977 N N . MET A 1 262 ? 8.549 7.591 -24.991 1.00 88.88 262 MET A N 1
ATOM 1978 C CA . MET A 1 262 ? 9.829 8.197 -25.363 1.00 88.88 262 MET A CA 1
ATOM 1979 C C . MET A 1 262 ? 10.966 7.626 -24.514 1.00 88.88 262 MET A C 1
ATOM 1981 O O . MET A 1 262 ? 10.878 7.623 -23.287 1.00 88.88 262 MET A O 1
ATOM 1985 N N . ILE A 1 263 ? 12.053 7.208 -25.167 1.00 89.25 263 ILE A N 1
ATOM 1986 C CA . ILE A 1 263 ? 13.305 6.811 -24.515 1.00 89.25 263 ILE A CA 1
ATOM 1987 C C . ILE A 1 263 ? 14.470 7.489 -25.239 1.00 89.25 263 ILE A C 1
ATOM 1989 O O . ILE A 1 263 ? 14.691 7.252 -26.425 1.00 89.25 263 ILE A O 1
ATOM 1993 N N . ASN A 1 264 ? 15.218 8.332 -24.530 1.00 88.19 264 ASN A N 1
ATOM 1994 C CA . ASN A 1 264 ? 16.354 9.091 -25.049 1.00 88.19 264 ASN A CA 1
ATOM 1995 C C . ASN A 1 264 ? 17.625 8.766 -24.250 1.00 88.19 264 ASN A C 1
ATOM 1997 O O . ASN A 1 264 ? 18.158 9.594 -23.512 1.00 88.19 264 ASN A O 1
ATOM 2001 N N . LEU A 1 265 ? 18.103 7.529 -24.399 1.00 87.75 265 LEU A N 1
ATOM 2002 C CA . LEU A 1 265 ? 19.293 7.004 -23.723 1.00 87.75 265 LEU A CA 1
ATOM 2003 C C . LEU A 1 265 ? 20.375 6.618 -24.748 1.00 87.75 265 LEU A C 1
ATOM 2005 O O . LEU A 1 265 ? 20.661 5.437 -24.931 1.00 87.75 265 LEU A O 1
ATOM 2009 N N . PRO A 1 266 ? 20.996 7.592 -25.443 1.00 87.81 266 PRO A N 1
ATOM 2010 C CA . PRO A 1 266 ? 21.871 7.324 -26.589 1.00 87.81 266 PRO A CA 1
ATOM 2011 C C . PRO A 1 266 ? 23.187 6.619 -26.230 1.00 87.81 266 PRO A C 1
ATOM 2013 O O . PRO A 1 266 ? 23.867 6.116 -27.118 1.00 87.81 266 PRO A O 1
ATOM 2016 N N . GLN A 1 267 ? 23.569 6.613 -24.950 1.00 87.69 267 GLN A N 1
ATOM 2017 C CA . GLN A 1 267 ? 24.780 5.949 -24.448 1.00 87.69 267 GLN A CA 1
ATOM 2018 C C . GLN A 1 267 ? 24.491 4.568 -23.839 1.00 87.69 267 GLN A C 1
ATOM 2020 O O . GLN A 1 267 ? 25.411 3.895 -23.377 1.00 87.69 267 GLN A O 1
ATOM 2025 N N . THR A 1 268 ? 23.2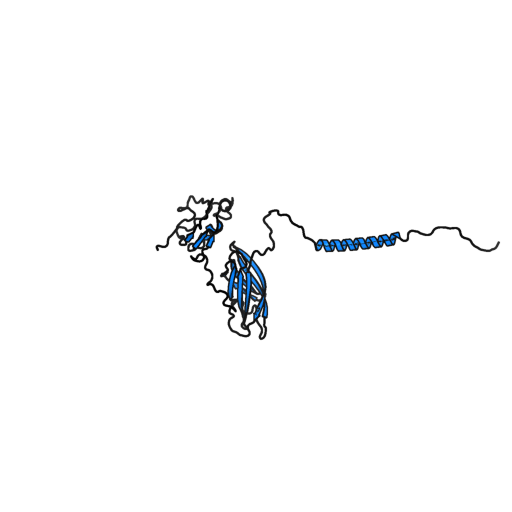25 4.148 -23.823 1.00 84.00 268 THR A N 1
ATOM 2026 C CA . THR A 1 268 ? 22.787 2.880 -23.240 1.00 84.00 268 THR A CA 1
ATOM 2027 C C . THR A 1 268 ? 22.535 1.872 -24.355 1.00 84.00 268 THR A C 1
ATOM 2029 O O . THR A 1 268 ? 21.933 2.191 -25.377 1.00 84.00 268 THR A O 1
ATOM 2032 N N . ASN A 1 269 ? 22.990 0.637 -24.164 1.00 83.19 269 ASN A N 1
ATOM 2033 C CA . ASN A 1 269 ? 22.644 -0.475 -25.047 1.00 83.19 269 ASN A CA 1
ATOM 2034 C C . ASN A 1 269 ? 21.327 -1.119 -24.589 1.00 83.19 269 ASN A C 1
ATOM 2036 O O . ASN A 1 269 ? 20.986 -1.035 -23.415 1.00 83.19 269 ASN A O 1
ATOM 2040 N N . ARG A 1 270 ? 20.631 -1.825 -25.494 1.00 82.94 270 ARG A N 1
ATOM 2041 C CA . ARG A 1 270 ? 19.380 -2.559 -25.198 1.00 82.94 270 ARG A CA 1
ATOM 2042 C C . ARG A 1 270 ? 18.270 -1.637 -24.679 1.00 82.94 270 ARG A C 1
ATOM 2044 O O . ARG A 1 270 ? 17.842 -1.703 -23.533 1.00 82.94 270 ARG A O 1
ATOM 2051 N N . VAL A 1 271 ? 17.843 -0.731 -25.551 1.00 87.69 271 VAL A N 1
ATOM 2052 C CA . VAL A 1 271 ? 16.881 0.323 -25.226 1.00 87.69 271 VAL A CA 1
ATOM 2053 C C . VAL A 1 271 ? 15.518 -0.019 -25.822 1.00 87.69 271 VAL A C 1
ATOM 2055 O O . VAL A 1 271 ? 15.383 -0.180 -27.033 1.00 87.69 271 VAL A O 1
ATOM 2058 N N . GLY A 1 272 ? 14.514 -0.116 -24.957 1.00 90.81 272 GLY A N 1
ATOM 2059 C CA . GLY A 1 272 ? 13.122 -0.415 -25.279 1.00 90.81 272 GLY A CA 1
ATOM 2060 C C . GLY A 1 272 ? 12.273 -0.373 -24.008 1.00 90.81 272 GLY A C 1
ATOM 2061 O O . GLY A 1 272 ? 12.781 -0.000 -22.951 1.00 90.81 272 GLY A O 1
ATOM 2062 N N . LEU A 1 273 ? 10.998 -0.772 -24.094 1.00 92.62 273 LEU A N 1
ATOM 2063 C CA . LEU A 1 273 ? 10.160 -0.944 -22.895 1.00 92.62 273 LEU A CA 1
ATOM 2064 C C . LEU A 1 273 ? 10.836 -1.896 -21.898 1.00 92.62 273 LEU A C 1
ATOM 2066 O O . LEU A 1 273 ? 10.894 -1.606 -20.709 1.00 92.62 273 LEU A O 1
ATOM 2070 N N . PHE A 1 274 ? 11.418 -2.980 -22.411 1.00 94.31 274 PHE A N 1
ATOM 2071 C CA . PHE A 1 274 ? 12.280 -3.883 -21.662 1.00 94.31 274 PHE A CA 1
ATOM 2072 C C . PHE A 1 274 ? 13.723 -3.734 -22.135 1.00 94.31 274 PHE A C 1
ATOM 2074 O O . PHE A 1 274 ? 13.972 -3.686 -23.343 1.00 94.31 274 PHE A O 1
ATOM 2081 N N . GLY A 1 275 ? 14.667 -3.677 -21.196 1.00 92.44 275 GLY A N 1
ATOM 2082 C CA . GLY A 1 275 ? 16.092 -3.645 -21.518 1.00 92.44 275 GLY A CA 1
ATOM 2083 C C . GLY A 1 275 ? 16.654 -5.052 -21.686 1.00 92.44 275 GLY A C 1
ATOM 2084 O O . GLY A 1 275 ? 17.165 -5.411 -22.748 1.00 92.44 275 GLY A O 1
ATOM 2085 N N . ILE A 1 276 ? 16.525 -5.886 -20.651 1.00 90.50 276 ILE A N 1
ATOM 2086 C CA . ILE A 1 276 ? 16.894 -7.305 -20.716 1.00 90.50 276 ILE A CA 1
ATOM 2087 C C . ILE A 1 276 ? 15.801 -8.174 -20.118 1.00 90.50 276 ILE A C 1
ATOM 2089 O O . ILE A 1 276 ? 15.462 -8.056 -18.940 1.00 90.50 276 ILE A O 1
ATOM 2093 N N . LEU A 1 277 ? 15.334 -9.100 -20.948 1.00 89.44 277 LEU A N 1
ATOM 2094 C CA . LEU A 1 277 ? 14.461 -10.199 -20.576 1.00 89.44 277 LEU A CA 1
ATOM 2095 C C . LEU A 1 277 ? 15.317 -11.436 -20.309 1.00 89.44 277 LEU A C 1
ATOM 2097 O O . LEU A 1 277 ? 16.194 -11.771 -21.112 1.00 89.44 277 LEU A O 1
ATOM 2101 N N . LYS A 1 278 ? 15.043 -12.135 -19.213 1.00 84.38 278 LYS A N 1
ATOM 2102 C CA . LYS A 1 278 ? 15.528 -13.494 -18.993 1.00 84.38 278 LYS A CA 1
ATOM 2103 C C . LYS A 1 278 ? 14.296 -14.376 -18.833 1.00 84.38 278 LYS A C 1
ATOM 2105 O O . LYS A 1 278 ? 13.640 -14.321 -17.803 1.00 84.38 278 LYS A O 1
ATOM 2110 N N . GLY A 1 279 ? 13.971 -15.132 -19.880 1.00 67.00 279 GLY A N 1
ATOM 2111 C CA . GLY A 1 279 ? 12.891 -16.112 -19.813 1.00 67.00 279 GLY A CA 1
ATOM 2112 C C . GLY A 1 279 ? 13.231 -17.226 -18.826 1.00 67.00 279 GLY A C 1
ATOM 2113 O O . GLY A 1 279 ? 14.409 -17.533 -1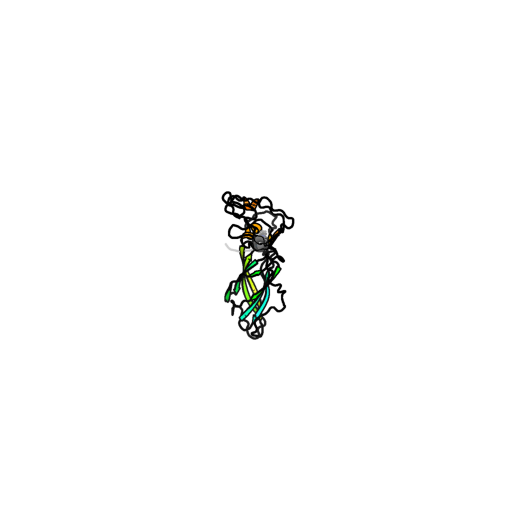8.619 1.00 67.00 279 GLY A O 1
ATOM 2114 N N . GLU A 1 280 ? 12.207 -17.820 -18.225 1.00 58.81 280 GLU A N 1
ATOM 2115 C CA . GLU A 1 280 ? 12.356 -19.123 -17.588 1.00 58.81 280 GLU A CA 1
ATOM 2116 C C . GLU A 1 280 ? 12.388 -20.193 -18.687 1.00 58.81 280 GLU A C 1
ATOM 2118 O O . GLU A 1 280 ? 11.515 -20.229 -19.558 1.00 58.81 280 GLU A O 1
ATOM 2123 N N . ASP A 1 281 ? 13.434 -21.021 -18.687 1.00 49.47 281 ASP A N 1
ATOM 2124 C CA . ASP A 1 281 ? 13.478 -22.231 -19.506 1.00 49.47 281 ASP A CA 1
ATOM 2125 C C . ASP A 1 281 ? 12.442 -23.209 -18.921 1.00 49.47 281 ASP A C 1
ATOM 2127 O O . ASP A 1 281 ? 12.671 -23.776 -17.851 1.00 49.47 281 ASP A O 1
ATOM 2131 N N . PHE A 1 282 ? 11.293 -23.358 -19.586 1.00 45.28 282 PHE A N 1
ATOM 2132 C CA . PHE A 1 282 ? 10.284 -24.376 -19.264 1.00 45.28 282 PHE A CA 1
ATOM 2133 C C . PHE A 1 282 ? 10.668 -25.752 -19.821 1.00 45.28 282 PHE A C 1
ATOM 2135 O O . PHE A 1 282 ? 11.119 -25.817 -20.991 1.00 45.28 282 PHE A O 1
#

Solvent-accessible surface area (backbone atoms only — not comparable to full-atom values): 16615 Å² total; per-residue (Å²): 134,88,87,84,81,86,79,89,80,91,81,92,78,86,84,85,93,71,80,64,59,64,61,51,52,52,53,50,52,51,51,52,52,54,49,52,52,50,49,57,56,47,58,76,73,58,84,71,79,87,74,79,93,74,95,71,88,91,78,83,75,90,72,80,80,40,49,81,43,76,80,44,44,33,21,8,56,79,16,41,34,30,37,26,39,26,27,62,21,94,53,41,33,30,38,42,33,45,33,30,69,98,43,41,62,37,79,50,78,53,74,41,46,49,70,34,66,46,82,44,78,34,71,64,30,53,64,34,64,58,40,58,92,91,44,65,61,41,82,37,43,37,37,41,30,32,31,38,82,88,69,48,75,46,78,48,79,45,80,40,78,31,33,31,46,98,45,76,60,81,60,71,75,93,55,87,62,76,76,63,70,76,81,58,67,26,30,92,93,38,46,39,72,29,63,43,58,66,49,59,52,51,41,61,80,47,37,66,30,18,33,30,39,72,43,67,26,72,20,50,77,54,28,64,37,98,66,8,90,80,19,72,72,44,33,9,58,68,42,29,19,40,100,93,48,51,25,52,39,47,79,42,51,74,90,43,50,83,38,62,77,45,67,60,56,92,90,55,80,59,81,46,78,53,31,29,79,44,80,78,90,127

Foldseek 3Di:
DDDDDDDDDDDDDDDDPPPPPVVVVVVVVVVVVVVVVVVVVVVVVDPPDPDDDDDDPDDDDDPCQWDKDWPAWAAEQQQKIKTKIFTQHPAKKFWAKKDWVVWFIDGGGDIHGHRGIDIDIPPRGGPSFHDDAPDQWTWIKMWTWIATPVRDIDIDIDTDTHGYDNDPDRDDDPDVRPPPPRPPEQDPVHDAEDAEVLSLQCCLVPLAGEYEYPAAYECQVQQQDCQNPRHDRNQFGDARADDVGARAGHYHDNPYYYHDGHHRDVVDAQDDSHRHHDYDDD

Radius of gyration: 36.77 Å; Cα contacts (8 Å, |Δi|>4): 498; chains: 1; bounding box: 88×127×73 Å

Mean predicted aligned error: 19.44 Å

Secondary structure (DSSP, 8-state):
----------------S-SSHHHHHHHHHHHHHHHHHHHHHHHTT------------S-------S-EEEEEEEE-TTS-EEEEEEE-SSS-EEEEEEEETTS-EEEEEEEE-TT-EEEEE-GGGTTSSPPPTT-SEEEEEEEEEEEETTS-EEEEEEEEEEEEPSS-SPP--SS---------TTSSSSPEEE-SHHHHHHGGG-TT-EEEE-S-EE-HHHH--TT-TTTGGGTBPPPBSBTTB-B-SEEE-TT--EE---B--TT-SS-SSBS-B-----

pLDDT: mean 73.63, std 17.08, range [30.53, 97.06]